Protein AF-K7FMI1-F1 (afdb_monomer)

InterPro domains:
  IPR001128 Cytochrome P450 [PF00067] (8-185)
  IPR001128 Cytochrome P450 [PR00385] (106-123)
  IPR001128 Cytochrome P450 [PR00385] (160-171)
  IPR002401 Cytochrome P450, E-class, group I [PR00463] (95-112)
  IPR002401 Cytochrome P450, E-class, group I [PR00463] (115-141)
  IPR002401 Cytochrome P450, E-class, group I [PR00463] (159-177)
  IPR036396 Cytochrome P450 superfamily [G3DSA:1.10.630.10] (1-187)
  IPR036396 Cytochrome P450 superfamily [SSF48264] (9-185)
  IPR050196 Cytochrome P450 Monooxygenases [PTHR24291] (1-184)

Mean predicted aligned error: 8.25 Å

Organism: Pelodiscus sinensis (NCBI:txid13735)

Solvent-accessible surface area (backbone atoms only — not comparable to full-atom values): 11312 Å² total; per-residue (Å²): 110,67,68,61,52,52,49,41,73,75,33,75,83,44,60,50,61,73,58,23,56,73,36,71,66,34,47,50,49,55,53,52,50,51,53,52,50,55,52,48,53,49,54,52,50,53,51,55,47,54,51,52,54,54,51,54,57,44,71,77,45,75,85,69,80,95,80,72,96,66,82,73,83,70,52,70,67,62,43,60,79,69,42,53,50,101,86,67,47,65,70,50,72,65,58,52,46,54,53,48,52,49,52,60,48,58,64,46,57,43,49,50,47,39,50,53,48,33,52,52,50,34,74,75,32,64,68,63,38,50,52,41,51,51,52,48,45,72,74,46,60,91,60,87,68,83,89,49,77,75,54,59,73,68,43,58,64,50,50,49,49,47,51,50,30,40,70,77,52,44,62,71,84,76,84,87,85,81,81,91,62,96,75,89,79,81,129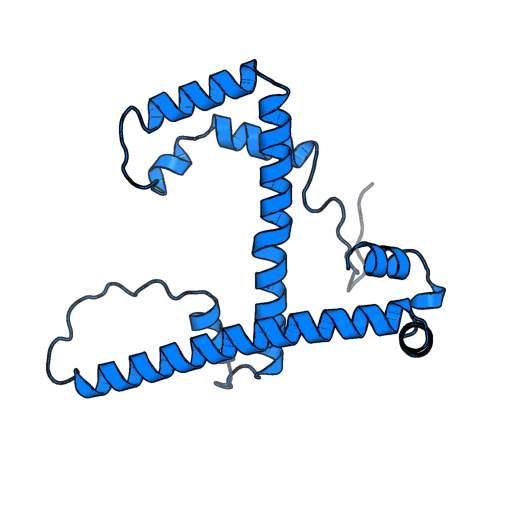

Radius of gyration: 23.53 Å; Cα contacts (8 Å, |Δi|>4): 81; chains: 1; bounding box: 56×56×58 Å

Foldseek 3Di:
DVVLVVCCVVDVVCVPLVVVCPDPSSVVVVVVVVVLLVVLVVVLVVVVVVVVVVVVVCVVVVPDDPDDPPPDPDDPLSCLQPDAPPVRHHDDPVRSSVVSSVCVVVVPQQVVQLVVLLVVVCVVPVVLVVVQVVQCCVLQPPHPDDDDPVSVVSSVSSVVSSVVSCVVRNSDPDDDDDDPDDDDDDD

pLDDT: mean 87.33, std 14.41, range [35.09, 98.56]

Sequence (187 aa):
MSDIIQHRQKSPWLWPDFMYSMVHEGREHNRILKILHSFTDSVIAEKSQEIKNHEQHKTDFEGKCEQSGCKKRRAFLDMLLNTTDDKGNRLSYMDIREEVDTFMFEGHDTTAAAINWAIYLLGCHPEAQKEVHRELDEVFGNSVRPVTMDDLKKLCYLECVIKEALRIFPSVPCFGRTTSEDCYISK

Structure (mmCIF, N/CA/C/O backbone):
data_AF-K7FMI1-F1
#
_entry.id   AF-K7FMI1-F1
#
loop_
_atom_site.group_PDB
_atom_site.id
_atom_site.type_symbol
_atom_site.label_atom_id
_atom_site.label_alt_id
_atom_site.label_comp_id
_atom_site.label_asym_id
_atom_site.label_entity_id
_atom_site.label_seq_id
_atom_site.pdbx_PDB_ins_code
_atom_site.Cartn_x
_atom_site.Cartn_y
_atom_site.Cartn_z
_atom_site.occupancy
_atom_site.B_iso_or_equiv
_atom_site.auth_seq_id
_atom_site.auth_comp_id
_atom_site.auth_asym_id
_atom_site.auth_atom_id
_atom_site.pdbx_PDB_model_num
ATOM 1 N N . MET A 1 1 ? -5.195 4.537 -16.314 1.00 71.25 1 MET A N 1
ATOM 2 C CA . MET A 1 1 ? -3.988 3.683 -16.422 1.00 71.25 1 MET A CA 1
ATOM 3 C C . MET A 1 1 ? -4.354 2.212 -16.253 1.00 71.25 1 MET A C 1
ATOM 5 O O . MET A 1 1 ? -3.965 1.418 -17.100 1.00 71.25 1 MET A O 1
ATOM 9 N N . SER A 1 2 ? -5.142 1.867 -15.229 1.00 79.69 2 SER A N 1
ATOM 10 C CA . SER A 1 2 ? -5.553 0.490 -14.923 1.00 79.69 2 SER A CA 1
ATOM 11 C C . SER A 1 2 ? -6.231 -0.226 -16.095 1.00 79.69 2 SER A C 1
ATOM 13 O O . SER A 1 2 ? -5.834 -1.342 -16.407 1.00 79.69 2 SER A O 1
ATOM 15 N N . ASP A 1 3 ? -7.145 0.427 -16.821 1.00 87.19 3 ASP A N 1
ATOM 16 C CA . ASP A 1 3 ? -7.820 -0.190 -17.979 1.00 87.19 3 ASP A CA 1
ATOM 17 C C . ASP A 1 3 ? -6.850 -0.569 -19.104 1.00 87.19 3 ASP A C 1
ATOM 19 O O . ASP A 1 3 ? -6.947 -1.653 -19.673 1.00 87.19 3 ASP A O 1
ATOM 23 N N . ILE A 1 4 ? -5.866 0.295 -19.383 1.00 90.38 4 ILE A N 1
ATOM 24 C CA . ILE A 1 4 ? -4.837 0.056 -20.406 1.00 90.38 4 ILE A CA 1
ATOM 25 C C . ILE A 1 4 ? -3.984 -1.161 -20.016 1.00 90.38 4 ILE A C 1
ATOM 27 O O . ILE A 1 4 ? -3.708 -2.030 -20.843 1.00 90.38 4 ILE A O 1
ATOM 31 N N . ILE A 1 5 ? -3.596 -1.254 -18.738 1.00 87.00 5 ILE A N 1
ATOM 32 C CA . ILE A 1 5 ? -2.810 -2.379 -18.214 1.00 87.00 5 ILE A CA 1
ATOM 33 C C . ILE A 1 5 ? -3.631 -3.672 -18.252 1.00 87.00 5 ILE A C 1
ATOM 35 O O . ILE A 1 5 ? -3.148 -4.688 -18.745 1.00 87.00 5 ILE A O 1
ATOM 39 N N . GLN A 1 6 ? -4.882 -3.637 -17.790 1.00 87.62 6 GLN A N 1
ATOM 40 C CA . GLN A 1 6 ? -5.771 -4.799 -17.798 1.00 87.62 6 GLN A CA 1
ATOM 41 C C . GLN A 1 6 ? -6.073 -5.284 -19.219 1.00 87.62 6 GLN A C 1
ATOM 43 O O . GLN A 1 6 ? -6.131 -6.491 -19.457 1.00 87.62 6 GLN A O 1
ATOM 48 N N . HIS A 1 7 ? -6.242 -4.369 -20.175 1.00 89.88 7 HIS A N 1
ATOM 49 C CA . HIS A 1 7 ? -6.419 -4.725 -21.577 1.00 89.88 7 HIS A CA 1
ATOM 50 C C . HIS A 1 7 ? -5.162 -5.399 -22.136 1.00 89.88 7 HIS A C 1
ATOM 52 O O . HIS A 1 7 ? -5.264 -6.481 -22.712 1.00 89.88 7 HIS A O 1
ATOM 58 N N . ARG A 1 8 ? -3.966 -4.846 -21.879 1.00 90.25 8 ARG A N 1
ATOM 59 C CA . ARG A 1 8 ? -2.697 -5.483 -22.269 1.00 90.25 8 ARG A CA 1
ATOM 60 C C . ARG A 1 8 ? -2.541 -6.876 -21.650 1.00 90.25 8 ARG A C 1
ATOM 62 O O . ARG A 1 8 ? -2.146 -7.806 -22.346 1.00 90.25 8 ARG A O 1
ATOM 69 N N . GLN A 1 9 ? -2.888 -7.045 -20.374 1.00 88.44 9 GLN A N 1
ATOM 70 C CA . GLN A 1 9 ? -2.835 -8.341 -19.686 1.00 88.44 9 GLN A CA 1
ATOM 71 C C . GLN A 1 9 ? -3.750 -9.387 -20.340 1.00 88.44 9 GLN A C 1
ATOM 73 O O . GLN A 1 9 ? -3.350 -10.539 -20.488 1.00 88.44 9 GLN A O 1
ATOM 78 N N . LYS A 1 10 ? -4.955 -8.990 -20.764 1.00 88.69 10 LYS A N 1
ATOM 79 C CA . LYS A 1 10 ? -5.956 -9.883 -21.376 1.00 88.69 10 LYS A CA 1
ATOM 80 C C . LYS A 1 10 ? -5.732 -10.154 -22.867 1.00 88.69 10 LYS A C 1
ATOM 82 O O . LYS A 1 10 ? -6.347 -11.075 -23.398 1.00 88.69 10 LYS A O 1
ATOM 87 N N . SER A 1 11 ? -4.870 -9.381 -23.526 1.00 91.38 11 SER A N 1
ATOM 88 C CA . SER A 1 11 ? -4.684 -9.386 -24.981 1.00 91.38 11 SER A CA 1
ATOM 89 C C . SER A 1 11 ? -3.259 -9.820 -25.359 1.00 91.38 11 SER A C 1
ATOM 91 O O . SER A 1 11 ? -2.378 -8.966 -25.481 1.00 91.38 11 SER A O 1
ATOM 93 N N . PRO A 1 12 ? -3.002 -11.125 -25.603 1.00 91.69 12 PRO A N 1
ATOM 94 C CA . PRO A 1 12 ? -1.656 -11.646 -25.876 1.00 91.69 12 PRO A CA 1
ATOM 95 C C . PRO A 1 12 ? -0.938 -10.996 -27.068 1.00 91.69 12 PRO A C 1
ATOM 97 O O . PRO A 1 12 ? 0.287 -10.908 -27.092 1.00 91.69 12 PRO A O 1
ATOM 100 N N . TRP A 1 13 ? -1.685 -10.484 -28.051 1.00 90.19 13 TRP A N 1
ATOM 101 C CA . TRP A 1 13 ? -1.119 -9.773 -29.203 1.00 90.19 13 TRP A CA 1
ATOM 102 C C . TRP A 1 13 ? -0.519 -8.401 -28.849 1.00 90.19 13 TRP A C 1
ATOM 104 O O . TRP A 1 13 ? 0.244 -7.858 -29.641 1.00 90.19 13 TRP A O 1
ATOM 114 N N . LEU A 1 14 ? -0.825 -7.839 -27.673 1.00 91.12 14 LEU A N 1
ATOM 115 C CA . LEU A 1 14 ? -0.229 -6.598 -27.159 1.00 91.12 14 LEU A CA 1
ATOM 116 C C . LEU A 1 14 ? 0.974 -6.846 -26.234 1.00 91.12 14 LEU A C 1
ATOM 118 O O . LEU A 1 14 ? 1.529 -5.897 -25.676 1.00 91.12 14 LEU A O 1
ATOM 122 N N . TRP A 1 15 ? 1.382 -8.100 -26.023 1.00 90.31 15 TRP A N 1
ATOM 123 C CA . TRP A 1 15 ? 2.534 -8.400 -25.170 1.00 90.31 15 TRP A CA 1
ATOM 124 C C . TRP A 1 15 ? 3.861 -7.962 -25.798 1.00 90.31 15 TRP A C 1
ATOM 126 O O . TRP A 1 15 ? 4.638 -7.330 -25.081 1.00 90.31 15 TRP A O 1
ATOM 136 N N . PRO A 1 16 ? 4.116 -8.185 -27.106 1.00 92.94 16 PRO A N 1
ATOM 137 C CA . PRO A 1 16 ? 5.344 -7.715 -27.739 1.00 92.94 16 PRO A CA 1
ATOM 138 C C . PRO A 1 16 ? 5.450 -6.186 -27.720 1.00 92.94 16 PRO A C 1
ATOM 140 O O . PRO A 1 16 ? 4.611 -5.487 -28.296 1.00 92.94 16 PRO A O 1
ATOM 143 N N . ASP A 1 17 ? 6.519 -5.667 -27.109 1.00 87.88 17 ASP A N 1
ATOM 144 C CA . ASP A 1 17 ? 6.717 -4.225 -26.888 1.00 87.88 17 ASP A CA 1
ATOM 145 C C . ASP A 1 17 ? 6.718 -3.415 -28.187 1.00 87.88 17 ASP A C 1
ATOM 147 O O . ASP A 1 17 ? 6.191 -2.300 -28.243 1.00 87.88 17 ASP A O 1
ATOM 151 N N . PHE A 1 18 ? 7.247 -3.998 -29.266 1.00 88.56 18 PHE A N 1
ATOM 152 C CA . PHE A 1 18 ? 7.225 -3.376 -30.585 1.00 88.56 18 PHE A CA 1
ATOM 153 C C . PHE A 1 18 ? 5.791 -3.088 -31.046 1.00 88.56 18 PHE A C 1
ATOM 155 O O . PHE A 1 18 ? 5.475 -1.958 -31.408 1.00 88.56 18 PHE A O 1
ATOM 162 N N . MET A 1 19 ? 4.893 -4.075 -30.968 1.00 86.88 19 MET A N 1
ATOM 163 C CA . MET A 1 19 ? 3.498 -3.885 -31.371 1.00 86.88 19 MET A CA 1
ATOM 164 C C . MET A 1 19 ? 2.770 -2.932 -30.429 1.00 86.88 19 MET A C 1
ATOM 166 O O . MET A 1 19 ? 2.055 -2.045 -30.889 1.00 86.88 19 MET A O 1
ATOM 170 N N . TYR A 1 20 ? 2.998 -3.061 -29.122 1.00 90.75 20 TYR A N 1
ATOM 171 C CA . TYR A 1 20 ? 2.353 -2.210 -28.130 1.00 90.75 20 TYR A CA 1
ATOM 172 C C . TYR A 1 20 ? 2.720 -0.731 -28.310 1.00 90.75 20 TYR A C 1
ATOM 174 O O . TYR A 1 20 ? 1.835 0.121 -28.356 1.00 90.75 20 TYR A O 1
ATOM 182 N N . SER A 1 21 ? 4.005 -0.420 -28.506 1.00 87.94 21 SER A N 1
ATOM 183 C CA . SER A 1 21 ? 4.485 0.961 -28.679 1.00 87.94 21 SER A CA 1
ATOM 184 C C . SER A 1 21 ? 3.939 1.661 -29.935 1.00 87.94 21 SER A C 1
ATOM 186 O O . SER A 1 21 ? 3.817 2.889 -29.957 1.00 87.94 21 SER A O 1
ATOM 188 N N . MET A 1 22 ? 3.557 0.898 -30.965 1.00 88.62 22 MET A N 1
ATOM 189 C CA . MET A 1 22 ? 2.938 1.422 -32.187 1.00 88.62 22 MET A CA 1
ATOM 190 C C . MET A 1 22 ? 1.442 1.728 -32.039 1.00 88.62 22 MET A C 1
ATOM 192 O O . MET A 1 22 ? 0.905 2.548 -32.792 1.00 88.62 22 MET A O 1
ATOM 196 N N . VAL A 1 23 ? 0.753 1.109 -31.082 1.00 91.00 23 VAL A N 1
ATOM 197 C CA . VAL A 1 23 ? -0.681 1.321 -30.844 1.00 91.00 23 VAL A CA 1
ATOM 198 C C . VAL A 1 23 ? -0.898 2.587 -30.005 1.00 91.00 23 VAL A C 1
ATOM 200 O O . VAL A 1 23 ? -0.032 3.019 -29.243 1.00 91.00 23 VAL A O 1
ATOM 203 N N . HIS A 1 24 ? -2.065 3.222 -30.157 1.00 89.81 24 HIS A N 1
ATOM 204 C CA . HIS A 1 24 ? -2.433 4.415 -29.386 1.00 89.81 24 HIS A CA 1
ATOM 205 C C . HIS A 1 24 ? -2.337 4.179 -27.870 1.00 89.81 24 HIS A C 1
ATOM 207 O O . HIS A 1 24 ? -1.751 4.998 -27.168 1.00 89.81 24 HIS A O 1
ATOM 213 N N . GLU A 1 25 ? -2.826 3.032 -27.393 1.00 89.88 25 GLU A N 1
ATOM 214 C CA . GLU A 1 25 ? -2.754 2.631 -25.985 1.00 89.88 25 GLU A CA 1
ATOM 215 C C . GLU A 1 25 ? -1.320 2.579 -25.448 1.00 89.88 25 GLU A C 1
ATOM 217 O O . GLU A 1 25 ? -1.067 3.083 -24.358 1.00 89.88 25 GLU A O 1
ATOM 222 N N . GLY A 1 26 ? -0.360 2.047 -26.212 1.00 90.56 26 GLY A N 1
ATOM 223 C CA . GLY A 1 26 ? 1.036 2.016 -25.774 1.00 90.56 26 GLY A CA 1
ATOM 224 C C . GLY A 1 26 ? 1.690 3.395 -25.763 1.00 90.56 26 GLY A C 1
ATOM 225 O O . GLY A 1 26 ? 2.467 3.701 -24.857 1.00 90.56 26 GLY A O 1
ATOM 226 N N . ARG A 1 27 ? 1.337 4.279 -26.708 1.00 91.38 27 ARG A N 1
ATOM 227 C CA . ARG A 1 27 ? 1.771 5.687 -26.658 1.00 91.38 27 ARG A CA 1
ATOM 228 C C . ARG A 1 27 ? 1.219 6.405 -25.431 1.00 91.38 27 ARG A C 1
ATOM 230 O O . ARG A 1 27 ? 1.966 7.128 -24.773 1.00 91.38 27 ARG A O 1
ATOM 237 N N . GLU A 1 28 ? -0.052 6.187 -25.116 1.00 93.19 28 GLU A N 1
ATOM 238 C CA . GLU A 1 28 ? -0.691 6.777 -23.943 1.00 93.19 28 GLU A CA 1
ATOM 239 C C . GLU A 1 28 ? -0.102 6.217 -22.645 1.00 93.19 28 GLU A C 1
ATOM 241 O O . GLU A 1 28 ? 0.247 6.980 -21.749 1.00 93.19 28 GLU A O 1
ATOM 246 N N . HIS A 1 29 ? 0.132 4.907 -22.570 1.00 92.50 29 HIS A N 1
ATOM 247 C CA . HIS A 1 29 ? 0.827 4.280 -21.449 1.00 92.50 29 HIS A CA 1
ATOM 248 C C . HIS A 1 29 ? 2.206 4.907 -21.209 1.00 92.50 29 HIS A C 1
ATOM 250 O O . HIS A 1 29 ? 2.501 5.331 -20.095 1.00 92.50 29 HIS A O 1
ATOM 256 N N . ASN A 1 30 ? 3.010 5.071 -22.264 1.00 91.38 30 ASN A N 1
ATOM 257 C CA . ASN A 1 30 ? 4.314 5.732 -22.180 1.00 91.38 30 ASN A CA 1
ATOM 258 C C . ASN A 1 30 ? 4.207 7.203 -21.748 1.00 91.38 30 ASN A C 1
ATOM 260 O O . ASN A 1 30 ? 5.075 7.700 -21.031 1.00 91.38 30 ASN A O 1
ATOM 264 N N . ARG A 1 31 ? 3.159 7.921 -22.172 1.00 93.56 31 ARG A N 1
ATOM 265 C CA . ARG A 1 31 ? 2.902 9.298 -21.726 1.00 93.56 31 ARG A CA 1
ATOM 266 C C . ARG A 1 31 ? 2.623 9.344 -20.226 1.00 93.56 31 ARG A C 1
ATOM 268 O O . ARG A 1 31 ? 3.187 10.192 -19.541 1.00 93.56 31 ARG A O 1
ATOM 275 N N . ILE A 1 32 ? 1.788 8.439 -19.719 1.00 92.62 32 ILE A N 1
ATOM 276 C CA . ILE A 1 32 ? 1.447 8.394 -18.295 1.00 92.62 32 ILE A CA 1
ATOM 277 C C . ILE A 1 32 ? 2.660 7.943 -17.464 1.00 92.62 32 ILE A C 1
ATOM 279 O O . ILE A 1 32 ? 2.927 8.552 -16.433 1.00 92.62 32 ILE A O 1
ATOM 283 N N . LEU A 1 33 ? 3.450 6.968 -17.933 1.00 92.00 33 LEU A N 1
ATOM 284 C CA . LEU A 1 33 ? 4.704 6.574 -17.274 1.00 92.00 33 LEU A CA 1
ATOM 285 C C . LEU A 1 33 ? 5.689 7.740 -17.148 1.00 92.00 33 LEU A C 1
ATOM 287 O O . LEU A 1 33 ? 6.313 7.906 -16.109 1.00 92.00 33 LEU A O 1
ATOM 291 N N . LYS A 1 34 ? 5.799 8.599 -18.168 1.00 94.19 34 LYS A N 1
ATOM 292 C CA . LYS A 1 34 ? 6.634 9.809 -18.075 1.00 94.19 34 LYS A CA 1
ATOM 293 C C . LYS A 1 34 ? 6.159 10.763 -16.981 1.00 94.19 34 LYS A C 1
ATOM 295 O O . LYS A 1 34 ? 6.992 11.346 -16.299 1.00 94.19 34 LYS A O 1
ATOM 300 N N . ILE A 1 35 ? 4.845 10.924 -16.820 1.00 94.31 35 ILE A N 1
ATOM 301 C CA . ILE A 1 35 ? 4.277 11.755 -15.749 1.00 94.31 35 ILE A CA 1
ATOM 302 C C . ILE A 1 35 ? 4.596 11.132 -14.386 1.00 94.31 35 ILE A C 1
ATOM 304 O O . ILE A 1 35 ? 5.060 11.841 -13.497 1.00 94.31 35 ILE A O 1
ATOM 308 N N . LEU A 1 36 ? 4.408 9.817 -14.249 1.00 92.75 36 LEU A N 1
ATOM 309 C CA . LEU A 1 36 ? 4.727 9.077 -13.029 1.00 92.75 36 LEU A CA 1
ATOM 310 C C . LEU A 1 36 ? 6.199 9.263 -12.633 1.00 92.75 36 LEU A C 1
ATOM 312 O O . LEU A 1 36 ? 6.463 9.770 -11.548 1.00 92.75 36 LEU A O 1
ATOM 316 N N . HIS A 1 37 ? 7.134 8.967 -13.543 1.00 94.06 37 HIS A N 1
ATOM 317 C CA . HIS A 1 37 ? 8.564 9.139 -13.278 1.00 94.06 37 HIS A CA 1
ATOM 318 C C . HIS A 1 37 ? 8.923 10.599 -12.988 1.00 94.06 37 HIS A C 1
ATOM 320 O O . HIS A 1 37 ? 9.714 10.865 -12.097 1.00 94.06 37 HIS A O 1
ATOM 326 N N . SER A 1 38 ? 8.312 11.574 -13.676 1.00 95.19 38 SER A N 1
ATOM 327 C CA . SER A 1 38 ? 8.592 12.989 -13.390 1.00 95.19 38 SER A CA 1
ATOM 328 C C . SER A 1 38 ? 8.203 13.392 -11.965 1.00 95.19 38 SER A C 1
ATOM 330 O O . SER A 1 38 ? 8.864 14.229 -11.351 1.00 95.19 38 SER A O 1
ATOM 332 N N . PHE A 1 39 ? 7.145 12.782 -11.427 1.00 93.88 39 PHE A N 1
ATOM 333 C CA . PHE A 1 39 ? 6.719 13.010 -10.057 1.00 93.88 39 PHE A CA 1
ATOM 334 C C . PHE A 1 39 ? 7.681 12.350 -9.067 1.00 93.88 39 PHE A C 1
ATOM 336 O O . PHE A 1 39 ? 8.141 13.013 -8.139 1.00 93.88 39 PHE A O 1
ATOM 343 N N . THR A 1 40 ? 8.057 11.090 -9.275 1.00 93.25 40 THR A N 1
ATOM 344 C CA . THR A 1 40 ? 8.979 10.397 -8.365 1.00 93.25 40 THR A CA 1
ATOM 345 C C . THR A 1 40 ? 10.391 10.972 -8.409 1.00 93.25 40 THR A C 1
ATOM 347 O O . THR A 1 40 ? 10.978 11.205 -7.351 1.00 93.25 40 THR A O 1
ATOM 350 N N . ASP A 1 41 ? 10.882 11.362 -9.587 1.00 94.50 41 ASP A N 1
ATOM 351 C CA . ASP A 1 41 ? 12.129 12.116 -9.752 1.00 94.50 41 ASP A CA 1
ATOM 352 C C . ASP A 1 41 ? 12.107 13.412 -8.918 1.00 94.50 41 ASP A C 1
ATOM 354 O O . ASP A 1 41 ? 13.091 13.735 -8.244 1.00 94.50 41 ASP A O 1
ATOM 358 N N . SER A 1 42 ? 10.980 14.139 -8.914 1.00 95.06 42 SER A N 1
ATOM 359 C CA . SER A 1 42 ? 10.831 15.374 -8.131 1.00 95.06 42 SER A CA 1
ATOM 360 C C . SER A 1 42 ? 10.883 15.130 -6.618 1.00 95.06 42 SER A C 1
ATOM 362 O O . SER A 1 42 ? 11.601 15.841 -5.914 1.00 95.06 42 SER A O 1
ATOM 364 N N . VAL A 1 43 ? 10.220 14.076 -6.131 1.00 93.06 43 VAL A N 1
ATOM 365 C CA . VAL A 1 43 ? 10.212 13.686 -4.710 1.00 93.06 43 VAL A CA 1
ATOM 366 C C . VAL A 1 43 ? 11.611 13.269 -4.250 1.00 93.06 43 VAL A C 1
ATOM 368 O O . VAL A 1 43 ? 12.071 13.678 -3.181 1.00 93.06 43 VAL A O 1
ATOM 371 N N . ILE A 1 44 ? 12.322 12.487 -5.068 1.00 92.19 44 ILE A N 1
ATOM 372 C CA . ILE A 1 44 ? 13.695 12.058 -4.775 1.00 92.19 44 ILE A CA 1
ATOM 373 C C . ILE A 1 44 ? 14.636 13.265 -4.737 1.00 92.19 44 ILE A C 1
ATOM 375 O O . ILE A 1 44 ? 15.489 13.353 -3.847 1.00 92.19 44 ILE A O 1
ATOM 379 N N . ALA A 1 45 ? 14.492 14.200 -5.680 1.00 92.50 45 ALA A N 1
ATOM 380 C CA . ALA A 1 45 ? 15.311 15.405 -5.739 1.00 92.50 45 ALA A CA 1
ATOM 381 C C . ALA A 1 45 ? 15.100 16.301 -4.509 1.00 92.50 45 ALA A C 1
ATOM 383 O O . ALA A 1 45 ? 16.082 16.709 -3.886 1.00 92.50 45 ALA A O 1
ATOM 384 N N . GLU A 1 46 ? 13.845 16.555 -4.129 1.00 92.06 46 GLU A N 1
ATOM 385 C CA . GLU A 1 46 ? 13.487 17.340 -2.942 1.00 92.06 46 GLU A CA 1
ATOM 386 C C . GLU A 1 46 ? 14.085 16.719 -1.672 1.00 92.06 46 GLU A C 1
ATOM 388 O O . GLU A 1 46 ? 14.803 17.384 -0.923 1.00 92.06 46 GLU A O 1
ATOM 393 N N . LYS A 1 47 ? 13.911 15.407 -1.479 1.00 90.25 47 LYS A N 1
ATOM 394 C CA . LYS A 1 47 ? 14.449 14.710 -0.301 1.00 90.25 47 LYS A CA 1
ATOM 395 C C . LYS A 1 47 ? 15.969 14.654 -0.273 1.00 90.25 47 LYS A C 1
ATOM 397 O O . LYS A 1 47 ? 16.578 14.834 0.779 1.00 90.25 47 LYS A O 1
ATOM 402 N N . SER A 1 48 ? 16.605 14.492 -1.428 1.00 87.81 48 SER A N 1
ATOM 403 C CA . SER A 1 48 ? 18.065 14.554 -1.531 1.00 87.81 48 SER A CA 1
ATOM 404 C C . SER A 1 48 ? 18.614 15.935 -1.153 1.00 87.81 48 SER A C 1
ATOM 406 O O . SER A 1 48 ? 19.700 16.028 -0.581 1.00 87.81 48 SER A O 1
ATOM 408 N N . GLN A 1 49 ? 17.887 17.014 -1.465 1.00 88.94 49 GLN A N 1
ATOM 409 C CA . GLN A 1 49 ? 18.256 18.374 -1.059 1.00 88.94 49 GLN A CA 1
ATOM 410 C C . GLN A 1 49 ? 18.055 18.589 0.443 1.00 88.94 49 GLN A C 1
ATOM 412 O O . GLN A 1 49 ? 18.953 19.113 1.100 1.00 88.94 49 GLN A O 1
ATOM 417 N N . GLU A 1 50 ? 16.932 18.134 1.003 1.00 86.94 50 GLU A N 1
ATOM 418 C CA . GLU A 1 50 ? 16.675 18.205 2.446 1.00 86.94 50 GLU A CA 1
ATOM 419 C C . GLU A 1 50 ? 17.781 17.528 3.265 1.00 86.94 50 GLU A C 1
ATOM 421 O O . GLU A 1 50 ? 18.250 18.100 4.249 1.00 86.94 50 GLU A O 1
ATOM 426 N N . ILE A 1 51 ? 18.239 16.343 2.842 1.00 83.94 51 ILE A N 1
ATOM 427 C CA . ILE A 1 51 ? 19.315 15.610 3.525 1.00 83.94 51 ILE A CA 1
ATOM 428 C C . ILE A 1 51 ? 20.627 16.400 3.485 1.00 83.94 51 ILE A C 1
ATOM 430 O O . ILE A 1 51 ? 21.252 16.583 4.529 1.00 83.94 51 ILE A O 1
ATOM 434 N N . LYS A 1 52 ? 21.021 16.928 2.317 1.00 84.19 52 LYS A N 1
ATOM 435 C CA . LYS A 1 52 ? 22.243 17.744 2.179 1.00 84.19 52 LYS A CA 1
ATOM 436 C C . LYS A 1 52 ? 22.199 18.994 3.058 1.00 84.19 52 LYS A C 1
ATOM 438 O O . LYS A 1 52 ? 23.177 19.296 3.739 1.00 84.19 52 LYS A O 1
ATOM 443 N N . ASN A 1 53 ? 21.055 19.680 3.083 1.00 84.00 53 ASN A N 1
ATOM 444 C CA . ASN A 1 53 ? 20.852 20.863 3.918 1.00 84.00 53 ASN A CA 1
ATOM 445 C C . ASN A 1 53 ? 20.94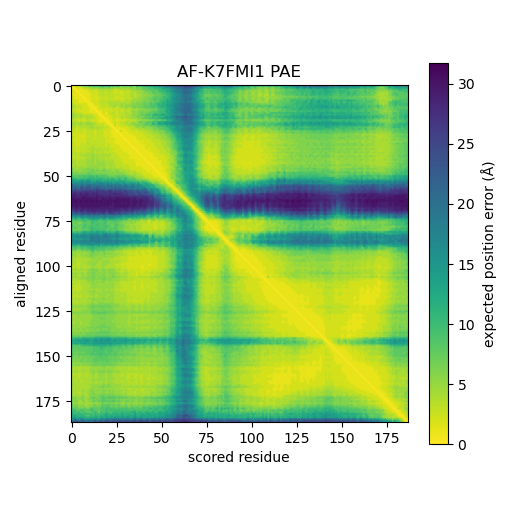8 20.507 5.411 1.00 84.00 53 ASN A C 1
ATOM 447 O O . ASN A 1 53 ? 21.558 21.242 6.185 1.00 84.00 53 ASN A O 1
ATOM 451 N N . HIS A 1 54 ? 20.389 19.362 5.820 1.00 78.00 54 HIS A N 1
ATOM 452 C CA . HIS A 1 54 ? 20.468 18.872 7.197 1.00 78.00 54 HIS A CA 1
ATOM 453 C C . HIS A 1 54 ? 21.881 18.449 7.620 1.00 78.00 54 HIS A C 1
ATOM 455 O O . HIS A 1 54 ? 22.223 18.609 8.793 1.00 78.00 54 HIS A O 1
ATOM 461 N N . GLU A 1 55 ? 22.685 17.902 6.707 1.00 71.12 55 GLU A N 1
ATOM 462 C CA . GLU A 1 55 ? 24.090 17.571 6.964 1.00 71.12 55 GLU A CA 1
ATOM 463 C C . GLU A 1 55 ? 24.937 18.836 7.115 1.00 71.12 55 GLU A C 1
ATOM 465 O O . GLU A 1 55 ? 25.643 18.955 8.109 1.00 71.12 55 GLU A O 1
ATOM 470 N N . GLN A 1 56 ? 24.790 19.822 6.222 1.00 60.09 56 GLN A N 1
ATOM 471 C CA . GLN A 1 56 ? 25.490 21.112 6.322 1.00 60.09 56 GLN A CA 1
ATOM 472 C C . GLN A 1 56 ? 25.171 21.853 7.629 1.00 60.09 56 GLN A C 1
ATOM 474 O O . GLN A 1 56 ? 26.072 22.348 8.300 1.00 60.09 56 GLN A O 1
ATOM 479 N N . HIS A 1 57 ? 23.904 21.849 8.054 1.00 58.34 57 HIS A N 1
ATOM 480 C CA . HIS A 1 57 ? 23.498 22.473 9.315 1.00 58.34 57 HIS A CA 1
ATOM 481 C C . HIS A 1 57 ? 24.014 21.748 10.568 1.00 58.34 57 HIS A C 1
ATOM 483 O O . HIS A 1 57 ? 24.059 22.358 11.636 1.00 58.34 57 HIS A O 1
ATOM 489 N N . LYS A 1 58 ? 24.371 20.457 10.478 1.00 57.66 58 LYS A N 1
ATOM 490 C CA . LYS A 1 58 ? 25.012 19.728 11.583 1.00 57.66 58 LYS A CA 1
ATOM 491 C C . LYS A 1 58 ? 26.489 20.080 11.697 1.00 57.66 58 LYS A C 1
ATOM 493 O O . LYS A 1 58 ? 26.937 20.333 12.809 1.00 57.66 58 LYS A O 1
ATOM 498 N N . THR A 1 59 ? 27.210 20.184 10.582 1.00 51.47 59 THR A N 1
ATOM 499 C CA . THR A 1 59 ? 28.628 20.575 10.581 1.00 51.47 59 THR A CA 1
ATOM 500 C C . THR A 1 59 ? 28.842 21.987 11.139 1.00 51.47 59 THR A C 1
ATOM 502 O O . THR A 1 59 ? 29.835 22.225 11.819 1.00 51.47 59 THR A O 1
ATOM 505 N N . ASP A 1 60 ? 27.881 22.898 10.948 1.00 49.78 60 ASP A N 1
ATOM 506 C CA . ASP A 1 60 ? 27.922 24.256 11.518 1.00 49.78 60 ASP A CA 1
ATOM 507 C C . ASP A 1 60 ? 27.582 24.307 13.027 1.00 49.78 60 ASP A C 1
ATOM 509 O O . ASP A 1 60 ? 27.894 25.288 13.706 1.00 49.78 60 ASP A O 1
ATOM 513 N N . PHE A 1 61 ? 26.957 23.256 13.579 1.00 45.56 61 PHE A N 1
ATOM 514 C CA . PHE A 1 61 ? 26.509 23.179 14.981 1.00 45.56 61 PHE A CA 1
ATOM 515 C C . PHE A 1 61 ? 27.279 22.155 15.838 1.00 45.56 61 PHE A C 1
ATOM 517 O O . PHE A 1 61 ? 27.101 22.121 17.059 1.00 45.56 61 PHE A O 1
ATOM 524 N N . GLU A 1 62 ? 28.196 21.381 15.247 1.00 43.00 62 GLU A N 1
ATOM 525 C CA . GLU A 1 62 ? 29.096 20.413 15.907 1.00 43.00 62 GLU A CA 1
ATOM 526 C C . GLU A 1 62 ? 30.176 21.065 16.804 1.00 43.00 62 GLU A C 1
ATOM 528 O O . GLU A 1 62 ? 31.212 20.483 17.111 1.00 43.00 62 GLU A O 1
ATOM 533 N N . GLY A 1 63 ? 29.910 22.272 17.308 1.00 42.38 63 GLY A N 1
ATOM 534 C CA . GLY A 1 63 ? 30.600 22.839 18.462 1.00 42.38 63 GLY A CA 1
ATOM 535 C C . GLY A 1 63 ? 29.981 22.453 19.809 1.00 42.38 63 GLY A C 1
ATOM 536 O O . GLY A 1 63 ? 30.683 22.529 20.817 1.00 42.38 63 GLY A O 1
ATOM 537 N N . LYS A 1 64 ? 28.693 22.070 19.892 1.00 39.28 64 LYS A N 1
ATOM 538 C CA . LYS A 1 64 ? 28.048 21.741 21.181 1.00 39.28 64 LYS A CA 1
ATOM 539 C C . LYS A 1 64 ? 26.890 20.745 21.042 1.00 39.28 64 LYS A C 1
ATOM 541 O O . LYS A 1 64 ? 25.887 21.045 20.408 1.00 39.28 64 LYS A O 1
ATOM 546 N N . CYS A 1 65 ? 26.987 19.665 21.823 1.00 35.09 65 CYS A N 1
ATOM 547 C CA . CYS A 1 65 ? 25.920 18.747 22.252 1.00 35.09 65 CYS A CA 1
ATOM 548 C C . CYS A 1 65 ? 25.793 17.407 21.494 1.00 35.09 65 CYS A C 1
ATOM 550 O O . CYS A 1 65 ? 24.794 17.108 20.843 1.00 35.09 65 CYS A O 1
ATOM 552 N N . GLU A 1 66 ? 26.772 16.525 21.715 1.00 44.22 66 GLU A N 1
ATOM 553 C CA . GLU A 1 66 ? 26.522 15.082 21.781 1.00 44.22 66 GLU A CA 1
ATOM 554 C C . GLU A 1 66 ? 25.720 14.770 23.055 1.00 44.22 66 GLU A C 1
ATOM 556 O O . GLU A 1 66 ? 26.312 14.561 24.109 1.00 44.22 66 GLU A O 1
ATOM 561 N N . GLN A 1 67 ? 24.383 14.770 23.007 1.00 45.25 67 GLN A N 1
ATOM 562 C CA . GLN A 1 67 ? 23.564 14.053 24.001 1.00 45.25 67 GLN A CA 1
ATOM 563 C C . GLN A 1 67 ? 22.077 13.998 23.619 1.00 45.25 67 GLN A C 1
ATOM 565 O O . GLN A 1 67 ? 21.261 14.822 24.021 1.00 45.25 67 GLN A O 1
ATOM 570 N N . SER A 1 68 ? 21.702 12.957 22.875 1.00 38.69 68 SER A N 1
ATOM 571 C CA . SER A 1 68 ? 20.470 12.194 23.128 1.00 38.69 68 SER A CA 1
ATOM 572 C C . SER A 1 68 ? 20.406 10.999 22.188 1.00 38.69 68 SER A C 1
ATOM 574 O O . SER A 1 68 ? 20.152 11.133 20.993 1.00 38.69 68 SER A O 1
ATOM 576 N N . GLY A 1 69 ? 20.622 9.809 22.748 1.00 40.47 69 GLY A N 1
ATOM 577 C CA . GLY A 1 69 ? 20.509 8.514 22.080 1.00 40.47 69 GLY A CA 1
ATOM 578 C C . GLY A 1 69 ? 19.068 8.115 21.752 1.00 40.47 69 GLY A C 1
ATOM 579 O O . GLY A 1 69 ? 18.649 7.012 22.082 1.00 40.47 69 GLY A O 1
ATOM 580 N N . CYS A 1 70 ? 18.308 8.980 21.082 1.00 38.53 70 CYS A N 1
ATOM 581 C CA . CYS A 1 70 ? 17.106 8.575 20.367 1.00 38.53 70 CYS A CA 1
ATOM 582 C C . CYS A 1 70 ? 17.486 8.483 18.889 1.00 38.53 70 CYS A C 1
ATOM 584 O O . CYS A 1 70 ? 17.577 9.501 18.200 1.00 38.53 70 CYS A O 1
ATOM 586 N N . LYS A 1 71 ? 17.776 7.272 18.391 1.00 49.03 71 LYS A N 1
ATOM 587 C CA . LYS A 1 71 ? 17.919 7.048 16.946 1.00 49.03 71 LYS A CA 1
ATOM 588 C C . LYS A 1 71 ? 16.589 7.443 16.301 1.00 49.03 71 LYS A C 1
ATOM 590 O O . LYS A 1 71 ? 15.633 6.675 16.340 1.00 49.03 71 LYS A O 1
ATOM 595 N N . LYS A 1 72 ? 16.518 8.662 15.758 1.00 57.69 72 LYS A N 1
ATOM 596 C CA . LYS A 1 72 ? 15.353 9.178 15.033 1.00 57.69 72 LYS A CA 1
ATOM 597 C C . LYS A 1 72 ? 15.000 8.140 13.965 1.00 57.69 72 LYS A C 1
ATOM 599 O O . LYS A 1 72 ? 15.855 7.803 13.144 1.00 57.69 72 LYS A O 1
ATOM 604 N N . ARG A 1 73 ? 13.794 7.563 14.037 1.00 63.91 73 ARG A N 1
ATOM 605 C CA . ARG A 1 73 ? 13.327 6.558 13.073 1.00 63.91 73 ARG A CA 1
ATOM 606 C C . ARG A 1 73 ? 13.415 7.190 11.684 1.00 63.91 73 ARG A C 1
ATOM 608 O O . ARG A 1 73 ? 12.751 8.193 11.437 1.00 63.91 73 ARG A O 1
ATOM 615 N N . ARG A 1 74 ? 14.294 6.660 10.834 1.00 73.12 74 ARG A N 1
ATOM 616 C CA . ARG A 1 74 ? 14.499 7.172 9.474 1.00 73.12 74 ARG A CA 1
ATOM 617 C C . ARG A 1 74 ? 13.269 6.846 8.636 1.00 73.12 74 ARG A C 1
ATOM 619 O O . ARG A 1 74 ? 12.705 5.759 8.788 1.00 73.12 74 ARG A O 1
ATOM 626 N N . ALA A 1 75 ? 12.846 7.785 7.795 1.00 84.31 75 ALA A N 1
ATOM 627 C CA . ALA A 1 75 ? 11.830 7.492 6.798 1.00 84.31 75 ALA A CA 1
ATOM 628 C C . ALA A 1 75 ? 12.390 6.492 5.771 1.00 84.31 75 ALA A C 1
ATOM 630 O O . ALA A 1 75 ? 13.605 6.340 5.637 1.00 84.31 75 ALA A O 1
ATOM 631 N N . PHE A 1 76 ? 11.509 5.802 5.048 1.00 85.62 76 PHE A N 1
ATOM 632 C CA . PHE A 1 76 ? 11.909 4.791 4.065 1.00 85.62 76 PHE A CA 1
ATOM 633 C C . PHE A 1 76 ? 12.868 5.351 3.001 1.00 85.62 76 PHE A C 1
ATOM 635 O O . PHE A 1 76 ? 13.934 4.785 2.773 1.00 85.62 76 PHE A O 1
ATOM 642 N N . LEU A 1 77 ? 12.543 6.510 2.424 1.00 86.00 77 LEU A N 1
ATOM 643 C CA . LEU A 1 77 ? 13.385 7.158 1.417 1.00 86.00 77 LEU A CA 1
ATOM 644 C C . LEU A 1 77 ? 14.744 7.603 1.986 1.00 86.00 77 LEU A C 1
ATOM 646 O O . LEU A 1 77 ? 15.769 7.423 1.334 1.00 86.00 77 LEU A O 1
ATOM 650 N N . ASP A 1 78 ? 14.787 8.078 3.236 1.00 85.81 78 ASP A N 1
ATOM 651 C CA . ASP A 1 78 ? 16.056 8.378 3.917 1.00 85.81 78 ASP A CA 1
ATOM 652 C C . ASP A 1 78 ? 16.917 7.122 4.084 1.00 85.81 78 ASP A C 1
ATOM 654 O O . ASP A 1 78 ? 18.145 7.201 4.094 1.00 85.81 78 ASP A O 1
ATOM 658 N N . MET A 1 79 ? 16.288 5.959 4.276 1.00 86.19 79 MET A N 1
ATOM 659 C CA . MET A 1 79 ? 16.995 4.689 4.355 1.00 86.19 79 MET A CA 1
ATOM 660 C C . MET A 1 79 ? 17.566 4.325 2.986 1.00 86.19 79 MET A C 1
ATOM 662 O O . MET A 1 79 ? 18.773 4.140 2.897 1.00 86.19 79 MET A O 1
ATOM 666 N N . LEU A 1 80 ? 16.746 4.325 1.928 1.00 86.31 80 LEU A N 1
ATOM 667 C CA . LEU A 1 80 ? 17.182 4.010 0.562 1.00 86.31 80 LEU A CA 1
ATOM 668 C C . LEU A 1 80 ? 18.358 4.877 0.095 1.00 86.31 80 LEU A C 1
ATOM 670 O O . LEU A 1 80 ? 19.337 4.346 -0.421 1.00 86.31 80 LEU A O 1
ATOM 674 N N . LEU A 1 81 ? 18.301 6.193 0.331 1.00 85.12 81 LEU A N 1
ATOM 675 C CA . LEU A 1 81 ? 19.355 7.131 -0.083 1.00 85.12 81 LEU A CA 1
ATOM 676 C C . LEU A 1 81 ? 20.693 6.907 0.643 1.00 85.12 81 LEU A C 1
ATOM 678 O O . LEU A 1 81 ? 21.743 7.313 0.144 1.00 85.12 81 LEU A O 1
ATOM 682 N N . ASN A 1 82 ? 20.661 6.269 1.815 1.00 81.50 82 ASN A N 1
ATOM 683 C CA . ASN A 1 82 ? 21.833 6.007 2.649 1.00 81.50 82 ASN A CA 1
ATOM 684 C C . ASN A 1 82 ? 22.269 4.533 2.651 1.00 81.50 82 ASN A C 1
ATOM 686 O O . ASN A 1 82 ? 23.283 4.214 3.275 1.00 81.50 82 ASN A O 1
ATOM 690 N N . THR A 1 83 ? 21.518 3.639 2.004 1.00 83.06 83 THR A N 1
ATOM 691 C CA . THR A 1 83 ? 21.817 2.204 1.968 1.00 83.06 83 THR A CA 1
ATOM 692 C C . THR A 1 83 ? 22.996 1.921 1.034 1.00 83.06 83 THR A C 1
ATOM 694 O O . THR A 1 83 ? 23.100 2.468 -0.066 1.00 83.06 83 THR A O 1
ATOM 697 N N . THR A 1 84 ? 23.879 1.028 1.479 1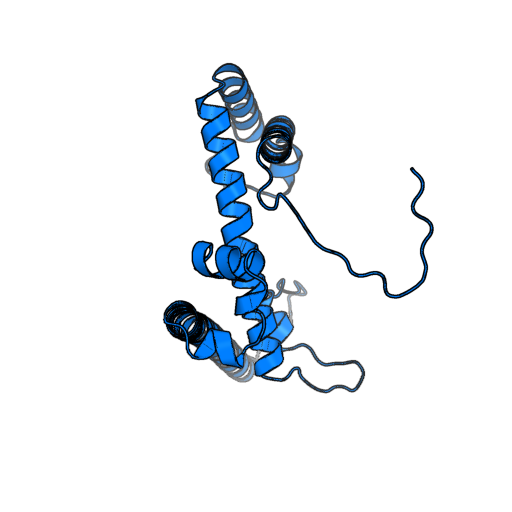.00 76.75 84 THR A N 1
ATOM 698 C CA . THR A 1 84 ? 24.975 0.451 0.694 1.00 76.75 84 THR A CA 1
ATOM 699 C C . THR A 1 84 ? 24.833 -1.069 0.643 1.00 76.75 84 THR A C 1
ATOM 701 O O . THR A 1 84 ? 24.358 -1.662 1.610 1.00 76.75 84 THR A O 1
ATOM 704 N N . ASP A 1 85 ? 25.253 -1.695 -0.455 1.00 76.06 85 ASP A N 1
ATOM 705 C CA . ASP A 1 85 ? 25.328 -3.151 -0.596 1.00 76.06 85 ASP A CA 1
ATOM 706 C C . ASP A 1 85 ? 26.424 -3.766 0.306 1.00 76.06 85 ASP A C 1
ATOM 708 O O . ASP A 1 85 ? 27.215 -3.055 0.935 1.00 76.06 85 ASP A O 1
ATOM 712 N N . ASP A 1 86 ? 26.510 -5.101 0.339 1.00 76.69 86 ASP A N 1
ATOM 713 C CA . ASP A 1 86 ? 27.516 -5.850 1.118 1.00 76.69 86 ASP A CA 1
ATOM 714 C C . ASP A 1 86 ? 28.971 -5.541 0.713 1.00 76.69 86 ASP A C 1
ATOM 716 O O . ASP A 1 86 ? 29.916 -5.866 1.435 1.00 76.69 86 ASP A O 1
ATOM 720 N N . LYS A 1 87 ? 29.169 -4.916 -0.452 1.00 78.31 87 LYS A N 1
ATOM 721 C CA . LYS A 1 87 ? 30.465 -4.487 -0.992 1.00 78.31 87 LYS A CA 1
ATOM 722 C C . LYS A 1 87 ? 30.727 -2.993 -0.750 1.00 78.31 87 LYS A C 1
ATOM 724 O O . LYS A 1 87 ? 31.781 -2.499 -1.146 1.00 78.31 87 LYS A O 1
ATOM 729 N N . GLY A 1 88 ? 29.806 -2.282 -0.097 1.00 79.75 88 GLY A N 1
ATOM 730 C CA . GLY A 1 88 ? 29.878 -0.850 0.187 1.00 79.75 88 GLY A CA 1
ATOM 731 C C . GLY A 1 88 ? 29.427 0.069 -0.957 1.00 79.75 88 GLY A C 1
ATOM 732 O O . GLY A 1 88 ? 29.566 1.287 -0.837 1.00 79.75 88 GLY A O 1
ATOM 733 N N . ASN A 1 89 ? 28.885 -0.463 -2.055 1.00 82.00 89 ASN A N 1
ATOM 734 C CA . ASN A 1 89 ? 28.371 0.335 -3.169 1.00 82.00 89 ASN A CA 1
ATOM 735 C C . ASN A 1 89 ? 26.985 0.894 -2.848 1.00 82.00 89 ASN A C 1
ATOM 737 O O . ASN A 1 89 ? 26.152 0.225 -2.247 1.00 82.00 89 ASN A O 1
ATOM 741 N N . ARG A 1 90 ? 26.711 2.119 -3.295 1.00 84.06 90 ARG A N 1
ATOM 742 C CA . ARG A 1 90 ? 25.376 2.724 -3.189 1.00 84.06 90 ARG A CA 1
ATOM 743 C C . ARG A 1 90 ? 24.459 2.207 -4.295 1.00 84.06 90 ARG A C 1
ATOM 745 O O . ARG A 1 90 ? 24.935 1.896 -5.386 1.00 84.06 90 ARG A O 1
ATOM 752 N N . LEU A 1 91 ? 23.156 2.185 -4.018 1.00 86.00 91 LEU A N 1
ATOM 753 C CA . LEU A 1 91 ? 22.132 1.940 -5.035 1.00 86.00 91 LEU A CA 1
ATOM 754 C C . LEU A 1 91 ? 22.238 2.972 -6.164 1.00 86.00 91 LEU A C 1
ATOM 756 O O . LEU A 1 91 ? 22.552 4.144 -5.918 1.00 86.00 91 LEU A O 1
ATOM 760 N N . SER A 1 92 ? 21.984 2.544 -7.402 1.00 89.50 92 SER A N 1
ATOM 761 C CA . SER A 1 92 ? 21.942 3.480 -8.520 1.00 89.50 92 SER A CA 1
ATOM 762 C C . SER A 1 92 ? 20.700 4.36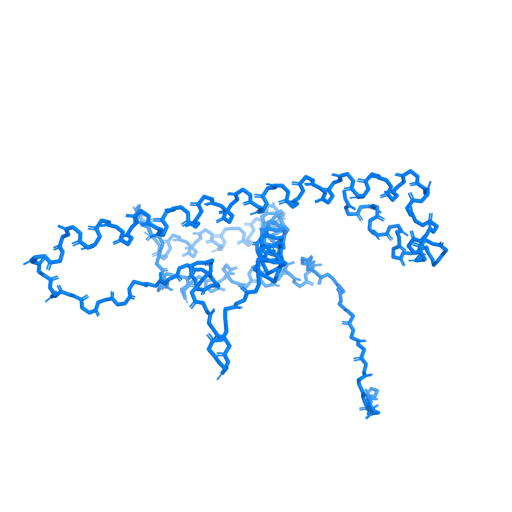7 -8.419 1.00 89.50 92 SER A C 1
ATOM 764 O O . SER A 1 92 ? 19.713 4.025 -7.770 1.00 89.50 92 SER A O 1
ATOM 766 N N . TYR A 1 93 ? 20.723 5.522 -9.087 1.00 88.44 93 TYR A N 1
ATOM 767 C CA . TYR A 1 93 ? 19.548 6.395 -9.126 1.00 88.44 93 TYR A CA 1
ATOM 768 C C . TYR A 1 93 ? 18.318 5.689 -9.717 1.00 88.44 93 TYR A C 1
ATOM 770 O O . TYR A 1 93 ? 17.204 5.929 -9.262 1.00 88.44 93 TYR A O 1
ATOM 778 N N . MET A 1 94 ? 18.526 4.812 -10.706 1.00 89.31 94 MET A N 1
ATOM 779 C CA . MET A 1 94 ? 17.436 4.053 -11.320 1.00 89.31 94 MET A CA 1
ATOM 780 C C . MET A 1 94 ? 16.835 3.059 -10.329 1.00 89.31 94 MET A C 1
ATOM 782 O O . MET A 1 94 ? 15.621 3.062 -10.175 1.00 89.31 94 MET A O 1
ATOM 786 N N . ASP A 1 95 ? 17.666 2.317 -9.590 1.00 89.94 95 ASP A N 1
ATOM 787 C CA . ASP A 1 95 ? 17.184 1.373 -8.569 1.00 89.94 95 ASP A CA 1
ATOM 788 C C . ASP A 1 95 ? 16.391 2.109 -7.477 1.00 89.94 95 ASP A C 1
ATOM 790 O O . ASP A 1 95 ? 15.308 1.688 -7.085 1.00 89.94 95 ASP A O 1
ATOM 794 N N . ILE A 1 96 ? 16.895 3.261 -7.014 1.00 90.81 96 ILE A N 1
ATOM 795 C CA . ILE A 1 96 ? 16.199 4.082 -6.011 1.00 90.81 96 ILE A CA 1
ATOM 796 C C . ILE A 1 96 ? 14.852 4.563 -6.552 1.00 90.81 96 ILE A C 1
ATOM 798 O O . ILE A 1 96 ? 13.864 4.539 -5.822 1.00 90.81 96 ILE A O 1
ATOM 802 N N . ARG A 1 97 ? 14.797 5.004 -7.813 1.00 91.62 97 ARG A N 1
ATOM 803 C CA . ARG A 1 97 ? 13.542 5.448 -8.420 1.00 91.62 97 ARG A CA 1
ATOM 804 C C . ARG A 1 97 ? 12.541 4.310 -8.547 1.00 91.62 97 ARG A C 1
ATOM 806 O O . ARG A 1 97 ? 11.392 4.520 -8.193 1.00 91.62 97 ARG A O 1
ATOM 813 N N . GLU A 1 98 ? 12.969 3.132 -8.985 1.00 91.69 98 GLU A N 1
ATOM 814 C CA . GLU A 1 98 ? 12.091 1.963 -9.121 1.00 91.69 98 GLU A CA 1
ATOM 815 C C . GLU A 1 98 ? 11.495 1.531 -7.771 1.00 91.69 98 GLU A C 1
ATOM 817 O O . GLU A 1 98 ? 10.295 1.259 -7.675 1.00 91.69 98 GLU A O 1
ATOM 822 N N . GLU A 1 99 ? 12.292 1.554 -6.700 1.00 91.94 99 GLU A N 1
ATOM 823 C CA . GLU A 1 99 ? 11.795 1.303 -5.342 1.00 91.94 99 GLU A CA 1
ATOM 824 C C . GLU A 1 99 ? 10.816 2.397 -4.890 1.00 91.94 99 GLU A C 1
ATOM 826 O O . GLU A 1 99 ? 9.749 2.113 -4.346 1.00 91.94 99 GLU A O 1
ATOM 831 N N . VAL A 1 100 ? 11.126 3.668 -5.148 1.00 92.56 100 VAL A N 1
ATOM 832 C CA . VAL A 1 100 ? 10.232 4.782 -4.804 1.00 92.56 100 VAL A CA 1
ATOM 833 C C . VAL A 1 100 ? 8.917 4.710 -5.584 1.00 92.56 100 VAL A C 1
ATOM 835 O O . VAL A 1 100 ? 7.861 4.857 -4.971 1.00 92.56 100 VAL A O 1
ATOM 838 N N . ASP A 1 101 ? 8.958 4.430 -6.888 1.00 92.44 101 ASP A N 1
ATOM 839 C CA . ASP A 1 101 ? 7.783 4.216 -7.742 1.00 92.44 101 ASP A CA 1
ATOM 840 C C . ASP A 1 101 ? 6.887 3.111 -7.159 1.00 92.44 101 ASP A C 1
ATOM 842 O O . ASP A 1 101 ? 5.675 3.300 -7.004 1.00 92.44 101 ASP A O 1
ATOM 846 N N . THR A 1 102 ? 7.498 1.986 -6.772 1.00 91.75 102 THR A N 1
ATOM 847 C CA . THR A 1 102 ? 6.809 0.826 -6.191 1.00 91.75 102 THR A CA 1
ATOM 848 C C . THR A 1 102 ? 6.111 1.191 -4.884 1.00 91.75 102 THR A C 1
ATOM 850 O O . THR A 1 102 ? 4.890 1.065 -4.778 1.00 91.75 102 THR A O 1
ATOM 853 N N . PHE A 1 103 ? 6.843 1.722 -3.901 1.00 90.81 103 PHE A N 1
ATOM 854 C CA . PHE A 1 103 ? 6.272 2.053 -2.591 1.00 90.81 103 PHE A CA 1
ATOM 855 C C . PHE A 1 103 ? 5.253 3.190 -2.656 1.00 90.81 103 PHE A C 1
ATOM 857 O O . PHE A 1 103 ? 4.272 3.182 -1.906 1.00 90.81 103 PHE A O 1
ATOM 864 N N . MET A 1 104 ? 5.463 4.169 -3.541 1.00 90.81 104 MET A N 1
ATOM 865 C CA . MET A 1 104 ? 4.498 5.242 -3.744 1.00 90.81 104 MET A CA 1
ATOM 866 C C . MET A 1 104 ? 3.194 4.689 -4.290 1.00 90.81 104 MET A C 1
ATOM 868 O O . MET A 1 104 ? 2.156 5.070 -3.766 1.00 90.81 104 MET A O 1
ATOM 872 N N . PHE A 1 105 ? 3.219 3.776 -5.264 1.00 88.06 105 PHE A N 1
ATOM 873 C CA . PHE A 1 105 ? 2.012 3.123 -5.769 1.00 88.06 105 PHE A CA 1
ATOM 874 C C . PHE A 1 105 ? 1.350 2.232 -4.708 1.00 88.06 105 PHE A C 1
ATOM 876 O O . PHE A 1 105 ? 0.198 2.464 -4.329 1.00 88.06 105 PHE A O 1
ATOM 883 N N . GLU A 1 106 ? 2.087 1.256 -4.183 1.00 91.12 106 GLU A N 1
ATOM 884 C CA . GLU A 1 106 ? 1.551 0.223 -3.296 1.00 91.12 106 GLU A CA 1
ATOM 885 C C . GLU A 1 106 ? 0.999 0.796 -1.988 1.00 91.12 106 GLU A C 1
ATOM 887 O O . GLU A 1 106 ? -0.027 0.326 -1.491 1.00 91.12 106 GLU A O 1
ATOM 892 N N . GLY A 1 107 ? 1.643 1.834 -1.444 1.00 90.50 107 GLY A N 1
ATOM 893 C CA . GLY A 1 107 ? 1.296 2.403 -0.145 1.00 90.50 107 GLY A CA 1
ATOM 894 C C . GLY A 1 107 ? -0.037 3.153 -0.109 1.00 90.50 107 GLY A C 1
ATOM 895 O O . GLY A 1 107 ? -0.668 3.201 0.950 1.00 90.50 107 GLY A O 1
ATOM 896 N N . HIS A 1 108 ? -0.487 3.723 -1.234 1.00 93.44 108 HIS A N 1
ATOM 897 C CA . HIS A 1 108 ? -1.700 4.550 -1.265 1.00 93.44 108 HIS A CA 1
ATOM 898 C C . HIS A 1 108 ? -2.881 3.883 -1.972 1.00 93.44 108 HIS A C 1
ATOM 900 O O . HIS A 1 108 ? -3.991 3.942 -1.451 1.00 93.44 108 HIS A O 1
ATOM 906 N N . ASP A 1 109 ? -2.677 3.237 -3.124 1.00 91.50 109 ASP A N 1
ATOM 907 C CA . ASP A 1 109 ? -3.794 2.726 -3.931 1.00 91.50 109 ASP A CA 1
ATOM 908 C C . ASP A 1 109 ? -4.492 1.552 -3.221 1.00 91.50 109 ASP A C 1
ATOM 910 O O . ASP A 1 109 ? -5.714 1.529 -3.048 1.00 91.50 109 ASP A O 1
ATOM 914 N N . THR A 1 110 ? -3.699 0.617 -2.683 1.00 95.00 110 THR A N 1
ATOM 915 C CA . THR A 1 110 ? -4.218 -0.568 -1.979 1.00 95.00 110 THR A CA 1
ATOM 916 C C . THR A 1 110 ? -4.937 -0.214 -0.674 1.00 95.00 110 THR A C 1
ATOM 918 O O . THR A 1 110 ? -5.976 -0.803 -0.351 1.00 95.00 110 THR A O 1
ATOM 921 N N . THR A 1 111 ? -4.413 0.762 0.071 1.00 96.88 111 THR A N 1
ATOM 922 C CA . THR A 1 111 ? -4.979 1.213 1.347 1.00 96.88 111 THR A CA 1
ATOM 923 C C . THR A 1 111 ? -6.221 2.071 1.128 1.00 96.88 111 THR A C 1
ATOM 925 O O . THR A 1 111 ? -7.211 1.883 1.835 1.00 96.88 111 THR A O 1
ATOM 928 N N . ALA A 1 112 ? -6.232 2.936 0.107 1.00 96.56 112 ALA A N 1
ATOM 929 C CA . ALA A 1 112 ? -7.412 3.699 -0.287 1.00 96.56 112 ALA A CA 1
ATOM 930 C C . ALA A 1 112 ? -8.574 2.777 -0.680 1.00 96.56 112 ALA A C 1
ATOM 932 O O . ALA A 1 112 ? -9.698 2.983 -0.217 1.00 96.56 112 ALA A O 1
ATOM 933 N N . ALA A 1 113 ? -8.307 1.722 -1.459 1.00 95.69 113 ALA A N 1
ATOM 934 C CA . ALA A 1 113 ? -9.314 0.721 -1.804 1.00 95.69 113 ALA A CA 1
ATOM 935 C C . ALA A 1 113 ? -9.881 0.014 -0.558 1.00 95.69 113 ALA A C 1
ATOM 937 O O . ALA A 1 113 ? -11.101 -0.093 -0.418 1.00 95.69 113 ALA A O 1
ATOM 938 N N . ALA A 1 114 ? -9.014 -0.404 0.374 1.00 97.44 114 ALA A N 1
ATOM 939 C CA . ALA A 1 114 ? -9.426 -1.051 1.622 1.00 97.44 114 ALA A CA 1
ATOM 940 C C . ALA A 1 114 ? -10.322 -0.134 2.470 1.00 97.44 114 ALA A C 1
ATOM 942 O O . ALA A 1 114 ? -11.392 -0.545 2.919 1.00 97.44 114 ALA A O 1
ATOM 943 N N . ILE A 1 115 ? -9.902 1.123 2.656 1.00 98.06 115 ILE A N 1
ATOM 944 C CA . ILE A 1 115 ? -10.644 2.127 3.425 1.00 98.06 115 ILE A CA 1
ATOM 945 C C . ILE A 1 115 ? -12.002 2.403 2.774 1.00 98.06 115 ILE A C 1
ATOM 947 O O . ILE A 1 115 ? -13.018 2.423 3.468 1.00 98.06 115 ILE A O 1
ATOM 951 N N . ASN A 1 116 ? -12.041 2.574 1.451 1.00 97.88 116 ASN A N 1
ATOM 952 C CA . ASN A 1 116 ? -13.275 2.857 0.725 1.00 97.88 116 ASN A CA 1
ATOM 953 C C . ASN A 1 116 ? -14.317 1.743 0.915 1.00 97.88 116 ASN A C 1
ATOM 955 O O . ASN A 1 116 ? -15.467 2.025 1.253 1.00 97.88 116 ASN A O 1
ATOM 959 N N . TRP A 1 117 ? -13.912 0.477 0.770 1.00 98.06 117 TRP A N 1
ATOM 960 C CA . TRP A 1 117 ? -14.808 -0.661 0.990 1.00 98.06 117 TRP A CA 1
ATOM 961 C C . TRP A 1 117 ? -15.222 -0.824 2.451 1.00 98.06 117 TRP A C 1
ATOM 963 O O . TRP A 1 117 ? -16.391 -1.101 2.713 1.00 98.06 117 TRP A O 1
ATOM 973 N N . ALA A 1 118 ? -14.308 -0.613 3.402 1.00 98.25 118 ALA A N 1
ATOM 974 C CA . ALA A 1 118 ? -14.629 -0.676 4.826 1.00 98.25 118 ALA A CA 1
ATOM 975 C C . ALA A 1 118 ? -15.671 0.384 5.223 1.00 98.25 118 ALA A C 1
ATOM 977 O O . ALA A 1 118 ? -16.657 0.059 5.883 1.00 98.25 1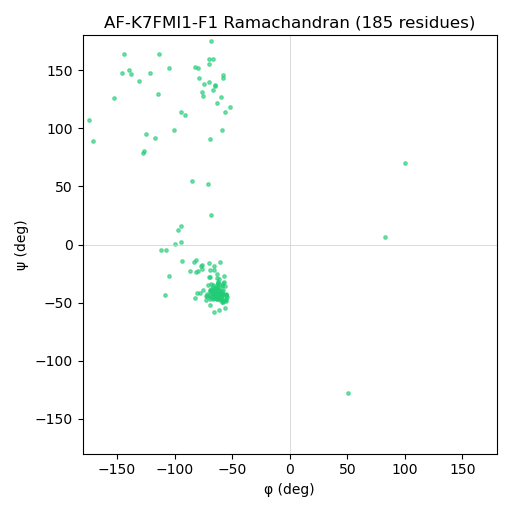18 ALA A O 1
ATOM 978 N N . ILE A 1 119 ? -15.503 1.633 4.772 1.00 98.06 119 ILE A N 1
ATOM 979 C CA . ILE A 1 119 ? -16.458 2.721 5.032 1.00 98.06 119 ILE A CA 1
ATOM 980 C C . ILE A 1 119 ? -17.804 2.438 4.358 1.00 98.06 119 ILE A C 1
ATOM 982 O O . ILE A 1 119 ? -18.849 2.605 4.988 1.00 98.06 119 ILE A O 1
ATOM 986 N N . TYR A 1 120 ? -17.792 1.979 3.104 1.00 98.25 120 TYR A N 1
ATOM 987 C CA . TYR A 1 120 ? -19.014 1.603 2.393 1.00 98.25 120 TYR A CA 1
ATOM 988 C C . TYR A 1 120 ? -19.791 0.516 3.148 1.00 98.25 120 TYR A C 1
ATOM 990 O O . TYR A 1 120 ? -20.981 0.675 3.421 1.00 98.25 120 TYR A O 1
ATOM 998 N N . LEU A 1 121 ? -19.109 -0.559 3.554 1.00 98.12 121 LEU A N 1
ATOM 999 C CA . LEU A 1 121 ? -19.717 -1.660 4.297 1.00 98.12 121 LEU A CA 1
ATOM 1000 C C . LEU A 1 121 ? -20.245 -1.224 5.663 1.00 98.12 121 LEU A C 1
ATOM 1002 O O . LEU A 1 121 ? -21.336 -1.653 6.033 1.00 98.12 121 LEU A O 1
ATOM 1006 N N . LEU A 1 122 ? -19.531 -0.357 6.383 1.00 98.25 122 LEU A N 1
ATOM 1007 C CA . LEU A 1 122 ? -20.024 0.226 7.632 1.00 98.25 122 LEU A CA 1
ATOM 1008 C C . LEU A 1 122 ? -21.320 1.013 7.412 1.00 98.25 122 LEU A C 1
ATOM 1010 O O . LEU A 1 122 ? -22.281 0.814 8.150 1.00 98.25 122 LEU A O 1
ATOM 1014 N N . GLY A 1 123 ? -21.388 1.830 6.355 1.00 97.88 123 GLY A N 1
ATOM 1015 C CA . GLY A 1 123 ? -22.605 2.561 5.989 1.00 97.88 123 GLY A CA 1
ATOM 1016 C C . GLY A 1 123 ? -23.784 1.651 5.618 1.00 97.88 123 GLY A C 1
ATOM 1017 O O . GLY A 1 123 ? -24.939 2.014 5.835 1.00 97.88 123 GLY A O 1
ATOM 1018 N N . CYS A 1 124 ? -23.512 0.451 5.098 1.00 98.06 124 CYS A N 1
ATOM 1019 C CA . CYS A 1 124 ? -24.534 -0.554 4.801 1.00 98.06 124 CYS A CA 1
ATOM 1020 C C . CYS A 1 124 ? -24.949 -1.409 6.012 1.00 98.06 124 CYS A C 1
ATOM 1022 O O . CYS A 1 124 ? -25.988 -2.064 5.948 1.00 98.06 124 CYS A O 1
ATOM 1024 N N . HIS A 1 125 ? -24.178 -1.410 7.105 1.00 98.12 125 HIS A N 1
ATOM 1025 C CA . HIS A 1 125 ? -24.419 -2.246 8.286 1.00 98.12 125 HIS A CA 1
ATOM 1026 C C . HIS A 1 125 ? -24.460 -1.394 9.566 1.00 98.12 125 HIS A C 1
ATOM 1028 O O . HIS A 1 125 ? -23.488 -1.374 10.328 1.00 98.12 125 HIS A O 1
ATOM 1034 N N . PRO A 1 126 ? -25.600 -0.736 9.862 1.00 98.06 126 PRO A N 1
ATOM 1035 C CA . PRO A 1 126 ? -25.717 0.177 10.999 1.00 98.06 126 PRO A CA 1
ATOM 1036 C C . PRO A 1 126 ? -25.379 -0.453 12.353 1.00 98.06 126 PRO A C 1
ATOM 1038 O O . PRO A 1 126 ? -24.858 0.230 13.226 1.00 98.06 126 PRO A O 1
ATOM 1041 N N . GLU A 1 127 ? -25.652 -1.746 12.542 1.00 98.12 127 GLU A N 1
ATOM 1042 C CA . GLU A 1 127 ? -25.303 -2.442 13.788 1.00 98.12 127 GLU A CA 1
ATOM 1043 C C . GLU A 1 127 ? -23.783 -2.564 13.967 1.00 98.12 127 GLU A C 1
ATOM 1045 O O . GLU A 1 127 ? -23.268 -2.234 15.031 1.00 98.12 127 GLU A O 1
ATOM 1050 N N . ALA A 1 128 ? -23.044 -2.925 12.913 1.00 98.19 128 ALA A N 1
ATOM 1051 C CA . ALA A 1 128 ? -21.581 -2.953 12.962 1.00 98.19 128 ALA A CA 1
ATOM 1052 C C . ALA A 1 128 ? -21.001 -1.545 13.164 1.00 98.19 128 ALA A C 1
ATOM 1054 O O . ALA A 1 128 ? -20.058 -1.361 13.930 1.00 98.19 128 ALA A O 1
ATOM 1055 N N . GLN A 1 129 ? -21.597 -0.532 12.529 1.00 98.56 129 GLN A N 1
ATOM 1056 C CA . GLN A 1 129 ? -21.204 0.860 12.727 1.00 98.56 129 GLN A CA 1
ATOM 1057 C C . GLN A 1 129 ? -21.391 1.318 14.183 1.00 98.56 129 GLN A C 1
ATOM 1059 O O . GLN A 1 129 ? -20.488 1.943 14.738 1.00 98.56 129 GLN A O 1
ATOM 1064 N N . LYS A 1 130 ? -22.525 0.998 14.822 1.00 98.50 130 LYS A N 1
ATOM 1065 C CA . LYS A 1 130 ? -22.766 1.314 16.243 1.00 98.50 130 LYS A CA 1
ATOM 1066 C C . LYS A 1 130 ? -21.745 0.640 17.158 1.00 98.50 130 LYS A C 1
ATOM 1068 O O . LYS A 1 130 ? -21.247 1.286 18.073 1.00 98.50 130 LYS A O 1
ATOM 1073 N N . GLU A 1 131 ? -21.419 -0.625 16.903 1.00 98.38 131 GLU A N 1
ATOM 1074 C CA . GLU A 1 131 ? -20.428 -1.363 17.692 1.00 98.38 131 GLU A CA 1
ATOM 1075 C C . GLU A 1 131 ? -19.018 -0.769 17.547 1.00 98.38 131 GLU A C 1
ATOM 1077 O O . GLU A 1 131 ? -18.334 -0.591 18.553 1.00 98.38 131 GLU A O 1
ATOM 1082 N N . VAL A 1 132 ? -18.611 -0.367 16.332 1.00 98.19 132 VAL A N 1
ATOM 1083 C CA . VAL A 1 132 ? -17.357 0.384 16.120 1.00 98.19 132 VAL A CA 1
ATOM 1084 C C . VAL A 1 132 ? -17.378 1.707 16.883 1.00 98.19 132 VAL A C 1
ATOM 1086 O O . VAL A 1 132 ? -16.404 2.032 17.553 1.00 98.19 132 VAL A O 1
ATOM 1089 N N . HIS A 1 133 ? -18.473 2.471 16.823 1.00 97.50 133 HIS A N 1
ATOM 1090 C CA . HIS A 1 133 ? -18.578 3.718 17.586 1.00 97.50 133 HIS A CA 1
ATOM 1091 C C . HIS A 1 133 ? -18.461 3.485 19.094 1.00 97.50 133 HIS A C 1
ATOM 1093 O O . HIS A 1 133 ? -17.711 4.206 19.744 1.00 97.50 133 HIS A O 1
ATOM 1099 N N . ARG A 1 134 ? -19.120 2.452 19.638 1.00 98.19 134 ARG A N 1
ATOM 1100 C CA . ARG A 1 134 ? -18.998 2.099 21.059 1.00 98.19 134 ARG A CA 1
ATOM 1101 C C . ARG A 1 134 ? -17.551 1.778 21.435 1.00 98.19 134 ARG A C 1
ATOM 1103 O O . ARG A 1 134 ? -17.064 2.287 22.436 1.00 98.19 134 ARG A O 1
ATOM 1110 N N . GLU A 1 135 ? -16.854 0.978 20.627 1.00 98.06 135 GLU A N 1
ATOM 1111 C CA . GLU A 1 135 ? -15.437 0.661 20.851 1.00 98.06 135 GLU A CA 1
ATOM 1112 C C . GLU A 1 135 ? -14.554 1.922 20.825 1.00 98.06 135 GLU A C 1
ATOM 1114 O O . GLU A 1 135 ? -13.689 2.098 21.685 1.00 98.06 135 GLU A O 1
ATOM 1119 N N . LEU A 1 136 ? -14.787 2.833 19.874 1.00 96.62 136 LEU A N 1
ATOM 1120 C CA . LEU A 1 136 ? -14.066 4.105 19.804 1.00 96.62 136 LEU A CA 1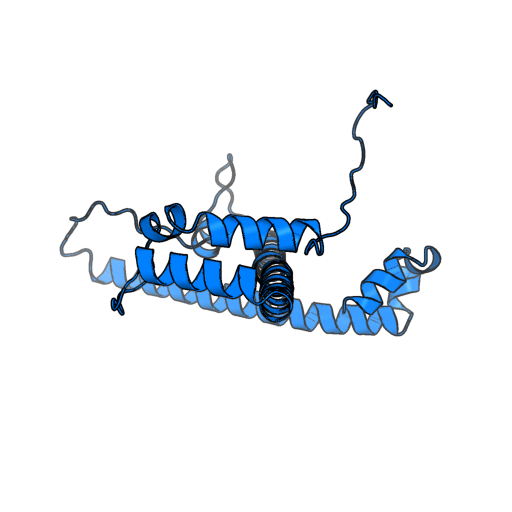
ATOM 1121 C C . LEU A 1 136 ? -14.332 4.974 21.045 1.00 96.62 136 LEU A C 1
ATOM 1123 O O . LEU A 1 136 ? -13.386 5.529 21.607 1.00 96.62 136 LEU A O 1
ATOM 1127 N N . ASP A 1 137 ? -15.580 5.049 21.507 1.00 96.50 137 ASP A N 1
ATOM 1128 C CA . ASP A 1 137 ? -15.953 5.788 22.718 1.00 96.50 137 ASP A CA 1
ATOM 1129 C C . ASP A 1 137 ? -15.306 5.181 23.977 1.00 96.50 137 ASP A C 1
ATOM 1131 O O . ASP A 1 137 ? -14.841 5.915 24.849 1.00 96.50 137 ASP A O 1
ATOM 1135 N N . GLU A 1 138 ? -15.206 3.852 24.069 1.00 96.44 138 GLU A N 1
ATOM 1136 C CA . GLU A 1 138 ? -14.533 3.156 25.176 1.00 96.44 138 GLU A CA 1
ATOM 1137 C C . GLU A 1 138 ? -13.016 3.420 25.201 1.00 96.44 138 GLU A C 1
ATOM 1139 O O . GLU A 1 138 ? -12.428 3.595 26.273 1.00 96.44 138 GLU A O 1
ATOM 1144 N N . VAL A 1 139 ? -12.367 3.465 24.033 1.00 96.12 139 VAL A N 1
ATOM 1145 C CA . VAL A 1 139 ? -10.909 3.650 23.927 1.00 96.12 139 VAL A CA 1
ATOM 1146 C C . VAL A 1 139 ? -10.497 5.116 24.068 1.00 96.12 139 VAL A C 1
ATOM 1148 O O . VAL A 1 139 ? -9.493 5.409 24.728 1.00 96.12 139 VAL A O 1
ATOM 1151 N N . PHE A 1 140 ? -11.240 6.038 23.454 1.00 95.69 140 PHE A N 1
ATOM 1152 C CA . PHE A 1 140 ? -10.861 7.450 23.367 1.00 95.69 140 PHE A CA 1
ATOM 1153 C C . PHE A 1 140 ? -11.655 8.360 24.310 1.00 95.69 140 PHE A C 1
ATOM 1155 O O . PHE A 1 140 ? -11.130 9.396 24.737 1.00 95.69 140 PHE A O 1
ATOM 1162 N N . GLY A 1 141 ? -12.886 7.991 24.672 1.00 92.19 141 GLY A N 1
ATOM 1163 C CA . GLY A 1 141 ? -13.797 8.845 25.431 1.00 92.19 141 GLY A CA 1
ATOM 1164 C C . GLY A 1 141 ? -13.913 10.237 24.804 1.00 92.19 141 GLY A C 1
ATOM 1165 O O . GLY A 1 141 ? -14.102 10.383 23.604 1.00 92.19 141 GLY A O 1
ATOM 1166 N N . ASN A 1 142 ? -13.713 11.279 25.615 1.00 92.12 142 ASN A N 1
ATOM 1167 C CA . ASN A 1 142 ? -13.720 12.677 25.160 1.00 92.12 142 ASN A CA 1
ATOM 1168 C C . ASN A 1 142 ? -12.316 13.223 24.826 1.00 92.12 142 ASN A C 1
ATOM 1170 O O . ASN A 1 142 ? -12.105 14.438 24.804 1.00 92.12 142 ASN A O 1
ATOM 1174 N N . SER A 1 143 ? -11.314 12.356 24.660 1.00 92.44 143 SER A N 1
ATOM 1175 C CA . SER A 1 143 ? -9.942 12.795 24.414 1.00 92.44 143 SER A CA 1
ATOM 1176 C C . SER A 1 143 ? -9.751 13.274 22.976 1.00 92.44 143 SER A C 1
ATOM 1178 O O . SER A 1 143 ? -10.059 12.562 22.029 1.00 92.44 143 SER A O 1
ATOM 1180 N N . VAL A 1 144 ? -9.149 14.453 22.811 1.00 90.50 144 VAL A N 1
ATOM 1181 C CA . VAL A 1 144 ? -8.729 15.000 21.505 1.00 90.50 144 VAL A CA 1
ATOM 1182 C C . VAL A 1 144 ? -7.248 14.743 21.209 1.00 90.50 144 VAL A C 1
ATOM 1184 O O . VAL A 1 144 ? -6.658 15.367 20.326 1.00 90.50 144 VAL A O 1
ATOM 1187 N N . ARG A 1 145 ? -6.601 13.870 21.990 1.00 94.12 145 ARG A N 1
ATOM 1188 C CA . ARG A 1 145 ? -5.181 13.565 21.802 1.00 94.12 145 ARG A CA 1
ATOM 1189 C C . ARG A 1 145 ? -4.958 12.765 20.509 1.00 94.12 145 ARG A C 1
ATOM 1191 O O . ARG A 1 145 ? -5.846 12.023 20.093 1.00 94.12 145 ARG A O 1
ATOM 1198 N N . PRO A 1 146 ? -3.752 12.824 19.920 1.00 94.19 146 PRO A N 1
ATOM 1199 C CA . PRO A 1 146 ? -3.390 11.948 18.812 1.00 94.19 146 PRO A CA 1
ATOM 1200 C C . PRO A 1 146 ? -3.508 10.459 19.173 1.00 94.19 146 PRO A C 1
ATOM 1202 O O . PRO A 1 146 ? -3.219 10.053 20.306 1.00 94.19 146 PRO A O 1
ATOM 1205 N N . VAL A 1 147 ? -3.886 9.650 18.181 1.00 94.50 147 VAL A N 1
ATOM 1206 C CA . VAL A 1 147 ? -3.946 8.186 18.288 1.00 94.50 147 VAL A CA 1
ATOM 1207 C C . VAL A 1 147 ? -2.539 7.628 18.504 1.00 94.50 147 VAL A C 1
ATOM 1209 O O . VAL A 1 147 ? -1.584 8.043 17.845 1.00 94.50 147 VAL A O 1
ATOM 1212 N N . THR A 1 148 ? -2.407 6.674 19.423 1.00 94.81 148 THR A N 1
ATOM 1213 C CA . THR A 1 148 ? -1.144 5.989 19.727 1.00 94.81 148 THR A CA 1
ATOM 1214 C C . THR A 1 148 ? -1.198 4.516 19.332 1.00 94.81 148 THR A C 1
ATOM 1216 O O . THR A 1 148 ? -2.268 3.941 19.147 1.00 94.81 148 THR A O 1
ATOM 1219 N N . MET A 1 149 ? -0.033 3.867 19.252 1.00 93.25 149 MET A N 1
ATOM 1220 C CA . MET A 1 149 ? 0.055 2.432 18.948 1.00 93.25 149 MET A CA 1
ATOM 1221 C C . MET A 1 149 ? -0.649 1.555 19.990 1.00 93.25 149 MET A C 1
ATOM 1223 O O . MET A 1 149 ? -1.138 0.482 19.650 1.00 93.25 149 MET A O 1
ATOM 1227 N N . ASP A 1 150 ? -0.715 1.997 21.247 1.00 94.56 150 ASP A N 1
ATOM 1228 C CA . ASP A 1 150 ? -1.415 1.256 22.299 1.00 94.56 150 ASP A CA 1
ATOM 1229 C C . ASP A 1 150 ? -2.937 1.397 22.209 1.00 94.56 150 ASP A C 1
ATOM 1231 O O . ASP A 1 150 ? -3.648 0.523 22.699 1.00 94.56 150 ASP A O 1
ATOM 1235 N N . ASP A 1 151 ? -3.442 2.440 21.546 1.00 95.19 151 ASP A N 1
ATOM 1236 C CA . ASP A 1 151 ? -4.870 2.557 21.238 1.00 95.19 151 ASP A CA 1
ATOM 1237 C C . ASP A 1 151 ? -5.265 1.576 20.144 1.00 95.19 151 ASP A C 1
ATOM 1239 O O . ASP A 1 151 ? -6.249 0.864 20.296 1.00 95.19 151 ASP A O 1
ATOM 1243 N N . LEU A 1 152 ? -4.455 1.470 19.083 1.00 95.00 152 LEU A N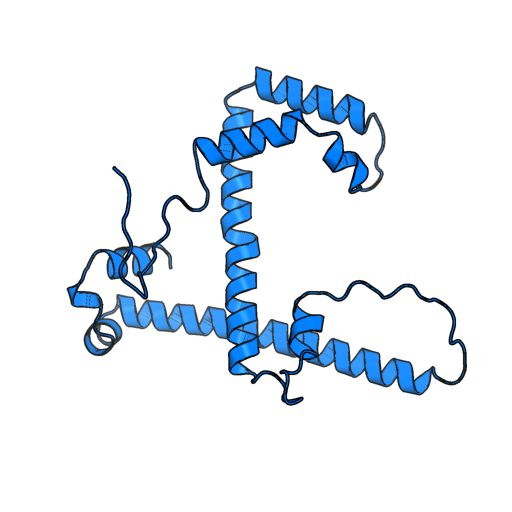 1
ATOM 1244 C CA . LEU A 1 152 ? -4.722 0.559 17.966 1.00 95.00 152 LEU A CA 1
ATOM 1245 C C . LEU A 1 152 ? -4.875 -0.897 18.425 1.00 95.00 152 LEU A C 1
ATOM 1247 O O . LEU A 1 152 ? -5.722 -1.612 17.909 1.00 95.00 152 LEU A O 1
ATOM 1251 N N . LYS A 1 153 ? -4.110 -1.320 19.440 1.00 95.38 153 LYS A N 1
ATOM 1252 C CA . LYS A 1 153 ? -4.208 -2.666 20.035 1.00 95.38 153 LYS A CA 1
ATOM 1253 C C . LYS A 1 153 ? -5.537 -2.936 20.749 1.00 95.38 153 LYS A C 1
ATOM 1255 O O . LYS A 1 153 ? -5.830 -4.091 21.034 1.00 95.38 153 LYS A O 1
ATOM 1260 N N . LYS A 1 154 ? -6.288 -1.892 21.108 1.00 97.25 154 LYS A N 1
ATOM 1261 C CA . LYS A 1 154 ? -7.588 -1.997 21.785 1.00 97.25 154 LYS A CA 1
ATOM 1262 C C . LYS A 1 154 ? -8.762 -1.979 20.805 1.00 97.25 154 LYS A C 1
ATOM 1264 O O . LYS A 1 154 ? -9.862 -2.323 21.211 1.00 97.25 154 LYS A O 1
ATOM 1269 N N . LEU A 1 155 ? -8.536 -1.591 19.547 1.00 97.62 155 LEU A N 1
ATOM 1270 C CA . LEU A 1 155 ? -9.558 -1.479 18.499 1.00 97.62 155 LEU A CA 1
ATOM 1271 C C . LEU A 1 155 ? -9.807 -2.829 17.804 1.00 97.62 155 LEU A C 1
ATOM 1273 O O . LEU A 1 155 ? -9.655 -2.971 16.588 1.00 97.62 155 LEU A O 1
ATOM 1277 N N . CYS A 1 156 ? -10.125 -3.848 18.600 1.00 97.94 156 CYS A N 1
ATOM 1278 C CA . CYS A 1 156 ? -10.259 -5.234 18.158 1.00 97.94 156 CYS A CA 1
ATOM 1279 C C . CYS A 1 156 ? -11.439 -5.433 17.194 1.00 97.94 156 CYS A C 1
ATOM 1281 O O . CYS A 1 156 ? -11.333 -6.175 16.217 1.00 97.94 156 CYS A O 1
ATOM 1283 N N . TYR A 1 157 ? -12.578 -4.797 17.464 1.00 98.38 157 TYR A N 1
ATOM 1284 C CA . TYR A 1 157 ? -13.777 -4.895 16.643 1.00 98.38 157 TYR A CA 1
ATOM 1285 C C . TYR A 1 157 ? -13.599 -4.153 15.319 1.00 98.38 157 TYR A C 1
ATOM 1287 O O . TYR A 1 157 ? -13.918 -4.707 14.266 1.00 98.38 157 TYR A O 1
ATOM 1295 N N . LEU A 1 158 ? -13.012 -2.954 15.334 1.00 98.25 158 LEU A N 1
ATOM 1296 C CA . LEU A 1 158 ? -12.639 -2.249 14.110 1.00 98.25 158 LEU A CA 1
ATOM 1297 C C . LEU A 1 158 ?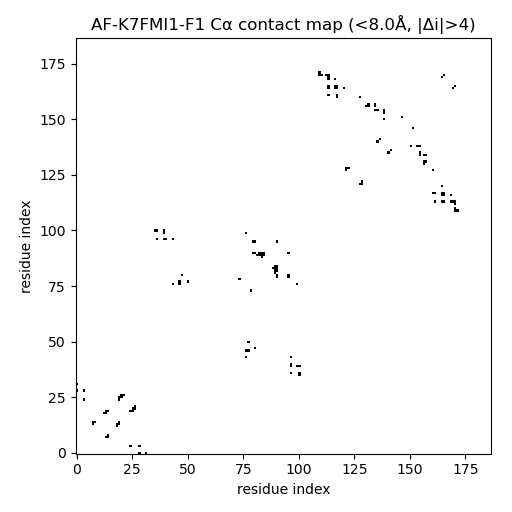 -11.654 -3.071 13.262 1.00 98.25 158 LEU A C 1
ATOM 1299 O O . LEU A 1 158 ? -11.812 -3.142 12.043 1.00 98.25 158 LEU A O 1
ATOM 1303 N N . GLU A 1 159 ? -10.678 -3.745 13.878 1.00 98.19 159 GLU A N 1
ATOM 1304 C CA . GLU A 1 159 ? -9.783 -4.665 13.166 1.00 98.19 159 GLU A CA 1
ATOM 1305 C C . GLU A 1 159 ? -10.562 -5.817 12.506 1.00 98.19 159 GLU A C 1
ATOM 1307 O O . GLU A 1 159 ? -10.312 -6.144 11.343 1.00 98.19 159 GLU A O 1
ATOM 1312 N N . CYS A 1 160 ? -11.539 -6.406 13.205 1.00 98.25 160 CYS A N 1
ATOM 1313 C CA . CYS A 1 160 ? -12.434 -7.418 12.638 1.00 98.25 160 CYS A CA 1
ATOM 1314 C C . CYS A 1 160 ? -13.237 -6.879 11.446 1.00 98.25 160 CYS A C 1
ATOM 1316 O O . CYS A 1 160 ? -13.329 -7.562 10.428 1.00 98.25 160 CYS A O 1
ATOM 1318 N N . VAL A 1 161 ? -13.768 -5.655 11.533 1.00 98.38 161 VAL A N 1
ATOM 1319 C CA . VAL A 1 161 ? -14.480 -5.001 10.422 1.00 98.38 161 VAL A CA 1
ATOM 1320 C C . VAL A 1 161 ? -13.564 -4.821 9.213 1.00 98.38 161 VAL A C 1
ATOM 1322 O O . VAL A 1 161 ? -13.960 -5.154 8.098 1.00 98.38 161 VAL A O 1
ATOM 1325 N N . ILE A 1 162 ? -12.332 -4.342 9.411 1.00 98.25 162 ILE A N 1
ATOM 1326 C CA . ILE A 1 162 ? -11.358 -4.166 8.322 1.00 98.25 162 ILE A CA 1
ATOM 1327 C C . ILE A 1 162 ? -11.020 -5.519 7.682 1.00 98.25 162 ILE A C 1
ATOM 1329 O O . ILE A 1 162 ? -11.005 -5.638 6.457 1.00 98.25 162 ILE A O 1
ATOM 1333 N N . LYS A 1 163 ? -10.788 -6.557 8.494 1.00 98.38 163 LYS A N 1
ATOM 1334 C CA . LYS A 1 163 ? -10.523 -7.917 8.003 1.00 98.38 163 LYS A CA 1
ATOM 1335 C C . LYS A 1 163 ? -11.698 -8.478 7.211 1.00 98.38 163 LYS A C 1
ATOM 1337 O O . LYS A 1 163 ? -11.481 -9.074 6.161 1.00 98.38 163 LYS A O 1
ATOM 1342 N N . GLU A 1 164 ? -12.923 -8.271 7.679 1.00 98.38 164 GLU A N 1
ATOM 1343 C CA . GLU A 1 164 ? -14.121 -8.741 6.985 1.00 98.38 164 GLU A CA 1
ATOM 1344 C C . GLU A 1 164 ? -14.358 -7.974 5.680 1.00 98.38 164 GLU A C 1
ATOM 1346 O O . GLU A 1 164 ? -14.667 -8.581 4.654 1.00 98.38 164 GLU A O 1
ATOM 1351 N N . ALA A 1 165 ? -14.113 -6.662 5.675 1.00 98.19 165 ALA A N 1
ATOM 1352 C CA . ALA A 1 165 ? -14.144 -5.859 4.461 1.00 98.19 165 ALA A CA 1
ATOM 1353 C C . ALA A 1 165 ? -13.138 -6.373 3.425 1.00 98.19 165 ALA A C 1
ATOM 1355 O O . ALA A 1 165 ? -13.510 -6.570 2.274 1.00 98.19 165 ALA A O 1
ATOM 1356 N N . LEU A 1 166 ? -11.904 -6.682 3.837 1.00 98.06 166 LEU A N 1
ATOM 1357 C CA . LEU A 1 166 ? -10.881 -7.264 2.963 1.00 98.06 166 LEU A CA 1
ATOM 1358 C C . LEU A 1 166 ? -11.192 -8.708 2.540 1.00 98.06 166 LEU A C 1
ATOM 1360 O O . LEU A 1 166 ? -10.771 -9.128 1.464 1.00 98.06 166 LEU A O 1
ATOM 1364 N N . ARG A 1 167 ? -11.933 -9.476 3.351 1.00 98.19 167 ARG A N 1
ATOM 1365 C CA . ARG A 1 167 ? -12.400 -10.824 2.990 1.00 98.19 167 ARG A CA 1
ATOM 1366 C C . ARG A 1 167 ? -13.437 -10.776 1.866 1.00 98.19 167 ARG A C 1
ATOM 1368 O O . ARG A 1 167 ? -13.422 -11.642 0.995 1.00 98.19 167 ARG A O 1
ATOM 1375 N N . ILE A 1 168 ? -14.348 -9.801 1.904 1.00 97.06 168 ILE A N 1
ATOM 1376 C CA . ILE A 1 168 ? -15.418 -9.630 0.906 1.00 97.06 168 ILE A CA 1
ATOM 1377 C C . ILE A 1 168 ? -14.895 -8.884 -0.332 1.00 97.06 168 ILE A C 1
ATOM 1379 O O . ILE A 1 168 ? -15.144 -9.306 -1.460 1.00 97.06 168 ILE A O 1
ATOM 1383 N N . PHE A 1 169 ? -14.156 -7.797 -0.116 1.00 97.19 169 PHE A N 1
ATOM 1384 C CA . PHE A 1 169 ? -13.599 -6.910 -1.135 1.00 97.19 169 PHE A CA 1
ATOM 1385 C C . PHE A 1 169 ? -12.087 -6.732 -0.922 1.00 97.19 169 PHE A C 1
ATOM 1387 O O . PHE A 1 169 ? -11.640 -5.714 -0.385 1.00 97.19 169 PHE A O 1
ATOM 1394 N N . PRO A 1 170 ? -11.271 -7.717 -1.331 1.00 96.62 170 PRO A N 1
ATOM 1395 C CA . PRO A 1 170 ? -9.822 -7.609 -1.213 1.00 96.62 170 PRO A CA 1
ATOM 1396 C C . PRO A 1 170 ? -9.285 -6.502 -2.129 1.00 96.62 170 PRO A C 1
ATOM 1398 O O . PRO A 1 170 ? -9.604 -6.477 -3.319 1.00 96.62 170 PRO A O 1
ATOM 1401 N N . SER A 1 171 ? -8.407 -5.632 -1.610 1.00 94.50 171 SER A N 1
ATOM 1402 C CA . SER A 1 171 ? -7.738 -4.596 -2.420 1.00 94.50 171 SER A CA 1
ATOM 1403 C C . SER A 1 171 ? -6.940 -5.185 -3.586 1.00 94.50 171 SER A C 1
ATOM 1405 O O . SER A 1 171 ? -6.849 -4.576 -4.647 1.00 94.50 171 SER A O 1
ATOM 1407 N N . VAL A 1 172 ? -6.373 -6.381 -3.393 1.00 93.06 172 VAL A N 1
ATOM 1408 C CA . VAL A 1 172 ? -5.623 -7.125 -4.412 1.00 93.06 172 VAL A CA 1
ATOM 1409 C C . VAL A 1 172 ? -6.249 -8.520 -4.552 1.00 93.06 172 VAL A C 1
ATOM 1411 O O . VAL A 1 172 ? -5.935 -9.411 -3.763 1.00 93.06 172 VAL A O 1
ATOM 1414 N N . PRO A 1 173 ? -7.161 -8.736 -5.518 1.00 91.25 173 PRO A N 1
ATOM 1415 C CA . PRO A 1 173 ? -7.927 -9.982 -5.626 1.00 91.25 173 PRO A CA 1
ATOM 1416 C C . PRO A 1 173 ? -7.136 -11.155 -6.223 1.00 91.25 173 PRO A C 1
ATOM 1418 O O . PRO A 1 173 ? -7.546 -12.306 -6.089 1.00 91.25 173 PRO A O 1
ATOM 1421 N N . CYS A 1 174 ? -6.022 -10.892 -6.908 1.00 89.38 174 CYS A N 1
ATOM 1422 C CA . CYS A 1 174 ? -5.210 -11.917 -7.554 1.00 89.38 174 CYS A CA 1
ATOM 1423 C C . CYS A 1 174 ? -3.722 -11.560 -7.517 1.00 89.38 174 CYS A C 1
ATOM 1425 O O . CYS A 1 174 ? -3.353 -10.394 -7.636 1.00 89.38 174 CYS A O 1
ATOM 1427 N N . PHE A 1 175 ? -2.869 -12.579 -7.425 1.00 91.50 175 PHE A N 1
ATOM 1428 C CA . PHE A 1 175 ? -1.419 -12.460 -7.563 1.00 91.50 175 PHE A CA 1
ATOM 1429 C C . PHE A 1 175 ? -0.880 -13.652 -8.359 1.00 91.50 175 PHE A C 1
ATOM 1431 O O . PHE A 1 175 ? -1.455 -14.740 -8.337 1.00 91.50 175 PHE A O 1
ATOM 1438 N N . GLY A 1 176 ? 0.217 -13.441 -9.084 1.00 90.88 176 GLY A N 1
ATOM 1439 C CA . GLY A 1 176 ? 0.881 -14.476 -9.876 1.00 90.88 176 GLY A CA 1
ATOM 1440 C C . GLY A 1 176 ? 2.163 -14.966 -9.210 1.00 90.88 176 GLY A C 1
ATOM 1441 O O . GLY A 1 176 ? 2.814 -14.220 -8.480 1.00 90.88 176 GLY A O 1
ATOM 1442 N N . ARG A 1 177 ? 2.540 -16.219 -9.477 1.00 92.25 177 ARG A N 1
ATOM 1443 C CA . ARG A 1 177 ? 3.846 -16.795 -9.128 1.00 92.25 177 ARG A CA 1
ATOM 1444 C C . ARG A 1 177 ? 4.353 -17.634 -10.297 1.00 92.25 177 ARG A C 1
ATOM 1446 O O . ARG A 1 177 ? 3.558 -18.287 -10.967 1.00 92.25 177 ARG A O 1
ATOM 1453 N N . THR A 1 178 ? 5.668 -17.648 -10.483 1.00 91.81 178 THR A N 1
ATOM 1454 C CA . THR A 1 178 ? 6.358 -18.559 -11.403 1.00 91.81 178 THR A CA 1
ATOM 1455 C C . THR A 1 178 ? 7.226 -19.491 -10.571 1.00 91.81 178 THR A C 1
ATOM 1457 O O . THR A 1 178 ? 7.964 -19.029 -9.701 1.00 91.81 178 THR A O 1
ATOM 1460 N N . THR A 1 179 ? 7.119 -20.797 -10.797 1.00 93.31 179 THR A N 1
ATOM 1461 C CA . THR A 1 179 ? 7.939 -21.801 -10.111 1.00 93.31 179 THR A CA 1
ATOM 1462 C C . THR A 1 179 ? 9.350 -21.793 -10.690 1.00 93.31 179 THR A C 1
ATOM 1464 O O . THR A 1 179 ? 9.517 -21.888 -11.904 1.00 93.31 179 THR A O 1
ATOM 1467 N N . SER A 1 180 ? 10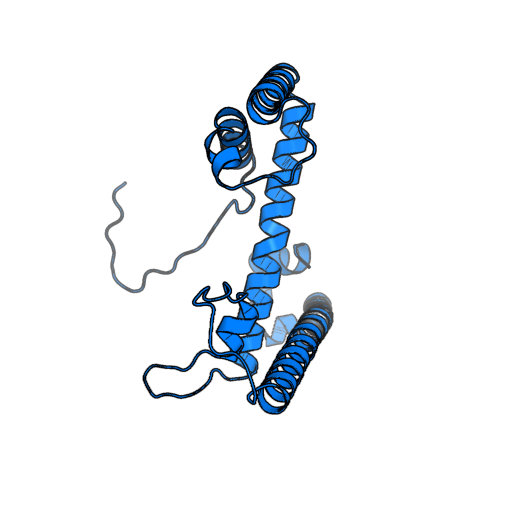.362 -21.679 -9.832 1.00 95.12 180 SER A N 1
ATOM 1468 C CA . SER A 1 180 ? 11.772 -21.773 -10.235 1.00 95.12 180 SER A CA 1
ATOM 1469 C C . SER A 1 180 ? 12.255 -23.217 -10.378 1.00 95.12 180 SER A C 1
ATOM 1471 O O . SER A 1 180 ? 13.214 -23.470 -11.095 1.00 95.12 180 SER A O 1
ATOM 1473 N N . GLU A 1 181 ? 11.594 -24.149 -9.692 1.00 95.56 181 GLU A N 1
ATOM 1474 C CA . GLU A 1 181 ? 11.935 -25.570 -9.627 1.00 95.56 181 GLU A CA 1
ATOM 1475 C C . GLU A 1 181 ? 10.650 -26.406 -9.572 1.00 95.56 181 GLU A C 1
ATOM 1477 O O . GLU A 1 181 ? 9.571 -25.880 -9.269 1.00 95.56 181 GLU A O 1
ATOM 1482 N N . ASP A 1 182 ? 10.770 -27.706 -9.849 1.00 94.31 182 ASP A N 1
ATOM 1483 C CA . ASP A 1 182 ? 9.654 -28.647 -9.783 1.00 94.31 182 ASP A CA 1
ATOM 1484 C C . ASP A 1 182 ? 9.057 -28.682 -8.370 1.00 94.31 182 ASP A C 1
ATOM 1486 O O . ASP A 1 182 ? 9.757 -28.911 -7.381 1.00 94.31 182 ASP A O 1
ATOM 1490 N N . CYS A 1 183 ? 7.741 -28.486 -8.266 1.00 92.00 183 CYS A N 1
ATOM 1491 C CA . CYS A 1 183 ? 7.031 -28.536 -6.995 1.00 92.00 183 CYS A CA 1
ATOM 1492 C C . CYS A 1 183 ? 5.790 -29.432 -7.071 1.00 92.00 183 CYS A C 1
ATOM 1494 O O . CYS A 1 183 ? 5.047 -29.445 -8.055 1.00 92.00 183 CYS A O 1
ATOM 1496 N N . TYR A 1 184 ? 5.553 -30.191 -6.001 1.00 92.56 184 TYR A N 1
ATOM 1497 C CA . TYR A 1 184 ? 4.345 -30.995 -5.848 1.00 92.56 184 TYR A CA 1
ATOM 1498 C C . TYR A 1 184 ? 3.284 -30.171 -5.123 1.00 92.56 184 TYR A C 1
ATOM 1500 O O . TYR A 1 184 ? 3.418 -29.885 -3.934 1.00 92.56 184 TYR A O 1
ATOM 1508 N N . ILE A 1 185 ? 2.219 -29.804 -5.833 1.00 89.56 185 ILE A N 1
ATOM 1509 C CA . ILE A 1 185 ? 1.056 -29.136 -5.243 1.00 89.56 185 ILE A CA 1
ATOM 1510 C C . ILE A 1 185 ? 0.028 -30.215 -4.896 1.00 89.56 185 ILE A C 1
ATOM 1512 O O . ILE A 1 185 ? -0.491 -30.894 -5.786 1.00 89.56 185 ILE A O 1
ATOM 1516 N N . SER A 1 186 ? -0.241 -30.410 -3.602 1.00 81.75 186 SER A N 1
ATOM 1517 C CA . SER A 1 186 ? -1.306 -31.313 -3.155 1.00 81.75 186 SER A CA 1
ATOM 1518 C C . SER A 1 186 ? -2.666 -30.776 -3.600 1.00 81.75 186 SER A C 1
ATOM 1520 O O . SER A 1 186 ? -2.910 -29.573 -3.502 1.00 81.75 186 SER A O 1
ATOM 1522 N N . LYS A 1 187 ? -3.531 -31.673 -4.083 1.00 63.84 187 LYS A N 1
ATOM 1523 C CA . LYS A 1 187 ? -4.930 -31.353 -4.396 1.00 63.84 187 LYS A CA 1
ATOM 1524 C C . LYS A 1 187 ? -5.722 -30.981 -3.151 1.00 63.84 187 LYS A C 1
ATOM 1526 O O . LYS A 1 187 ? -5.434 -31.574 -2.088 1.00 63.84 187 LYS A O 1
#

Nearest PDB structures (foldseek):
  5e9z-assembly2_B  TM=8.134E-01  e=2.918E-04  Priestia megaterium
  8ss0-assembly2_B  TM=8.560E-01  e=1.541E-03  Homo sapiens
  5zis-assembly1_A  TM=8.596E-01  e=2.243E-03  Priestia megaterium NBRC 15308 = ATCC 14581
  5jlc-assembly1_A  TM=6.777E-01  e=5.557E-04  Nakaseomyces glabratus CBS 138
  6iao-assembly2_C  TM=7.045E-01  e=1.003E-03  Priestia megaterium

Secondary structure (DSSP, 8-state):
-HHHHHHHHH-GGG-SHHHHHHSHHHHHHHHHHHHHHHHHHHHHHHHHHHHHHHHHHHHTTTTS-----------HHHHHHH-B-TTSPBPPHHHHHHHHHHHHHHHHHHHHHHHHHHHHHHHH-HHHHHHHHHHHHHHHTT--SPP-HHHHTT-HHHHHHHHHHHHHS-SS-------SS------